Protein AF-A0A093CDP4-F1 (afdb_monomer_lite)

Secondary structure (DSSP, 8-state):
-HHHHH-TT-HHHHHHHHHHHHHHHHHHHHHHHHHHHSGGGS-HHHHT-TTHHHHHHHHHHHHHHHHHHHHHHHHHHTT-HHHHHHHHHHHHHHHHHHHHHHHHHHHHH-SSS-HHHHHHHHHHHHHHTPPBPHHHHHHHHHHHHHHHHHHHHHHHHHHSS--HHHHHHTTT-HHHHHHHTHHHHHHHHHHHHHHHHHHHHHHHHHHHBSSB-HHHHHHHHHHHHHHTTHHHHHHHHHHT-SSSTHHHHHHHHHHHHHHHHHHHHHHHHHHHHHTHHHHB-TTTSTT-TTHHHHHHHHHHHHHHHHHHHHHHHH-GGGHHHHHHHHHHHHHHHHHHHHHHHHHHHHHHHHHHHHHHHHHHHHHHHHHHHS---

Sequence (373 aa):
FSLMASFPDVPFGIFLFSVCAVVIGFIQAVIVLYAFYHPHLLNQQIQVSENQNFYKCHILKIILRGPVLCCLAAIFSFFFIPLSYVLLGLVIVFPHLTRFITWCKTKIVGQRDEEEVHHSLETFTLYLSEPLSKERVEGFSDGVYAIVATLLILDICEDNVPDPREVEKFNISLLEALSEYGPNYLAYFGSFVTIGLLWFVHHSLFLYVTKATRLMGLLNILSLAFIGGLPLAYQLTSEFAEKSHNEIEAIQVSCVITFFASIFQFAIWTTALLHERETLHPFARYGGKEHAFMFAKLSLYPCVSLGAFFLTCLLSEFSTAIFHLMQIVIPFAFLALRIFVRISLTVVKSVMSLSRRKVVLLEEEEACLSPTE

Structure (mmCIF, N/CA/C/O backbone):
data_AF-A0A093CDP4-F1
#
_entry.id   AF-A0A093CDP4-F1
#
loop_
_atom_site.group_PDB
_atom_site.id
_atom_site.type_symbol
_atom_site.label_atom_id
_atom_site.label_alt_id
_atom_site.label_comp_id
_atom_site.label_asym_id
_atom_site.label_entity_id
_atom_site.label_seq_id
_atom_site.pdbx_PDB_ins_code
_atom_site.Cartn_x
_atom_site.Cartn_y
_atom_site.Cartn_z
_atom_site.occupancy
_atom_site.B_iso_or_equiv
_atom_site.auth_seq_id
_atom_site.auth_comp_id
_atom_site.auth_asym_id
_atom_site.auth_atom_id
_atom_site.pdbx_PDB_model_num
ATOM 1 N N . PHE A 1 1 ? -17.038 -13.320 -7.550 1.00 77.50 1 PHE A N 1
ATOM 2 C CA . PHE A 1 1 ? -16.695 -12.049 -8.220 1.00 77.50 1 PHE A CA 1
ATOM 3 C C . PHE A 1 1 ? -16.486 -12.209 -9.719 1.00 77.50 1 PHE A C 1
ATOM 5 O O . PHE A 1 1 ? -17.260 -11.597 -10.429 1.00 77.50 1 PHE A O 1
ATOM 12 N N . SER A 1 2 ? -15.560 -13.048 -10.210 1.00 86.38 2 SER A N 1
ATOM 13 C CA . SER A 1 2 ? -15.329 -13.232 -11.665 1.00 86.38 2 SER A CA 1
ATOM 14 C C . SER A 1 2 ? -16.621 -13.462 -12.477 1.00 86.38 2 SER A C 1
ATOM 16 O O . SER A 1 2 ? -16.951 -12.646 -13.328 1.00 86.38 2 SER A O 1
ATOM 18 N N . LEU A 1 3 ? -17.435 -14.464 -12.121 1.00 90.06 3 LEU A N 1
ATOM 19 C CA . LEU A 1 3 ? -18.708 -14.739 -12.808 1.00 90.06 3 LEU A CA 1
ATOM 20 C C . LEU A 1 3 ? -19.703 -13.561 -12.776 1.00 90.06 3 LEU A C 1
ATOM 22 O O . LEU A 1 3 ? -20.427 -13.329 -13.736 1.00 90.06 3 LEU A O 1
ATOM 26 N N . MET A 1 4 ? -19.729 -12.817 -11.668 1.00 89.12 4 MET A N 1
ATOM 27 C CA . MET A 1 4 ? -20.604 -11.654 -11.481 1.00 89.12 4 MET A CA 1
ATOM 28 C C . MET A 1 4 ? -20.144 -10.456 -12.323 1.00 89.12 4 MET A C 1
ATOM 30 O O . MET A 1 4 ? -20.974 -9.672 -12.757 1.00 89.12 4 MET A O 1
ATOM 34 N N . ALA A 1 5 ? -18.836 -10.326 -12.570 1.00 88.62 5 ALA A N 1
ATOM 35 C CA . ALA A 1 5 ? -18.282 -9.294 -13.441 1.00 88.62 5 ALA A CA 1
ATOM 36 C C . ALA A 1 5 ? -18.506 -9.618 -14.927 1.00 88.62 5 ALA A C 1
ATOM 38 O O . ALA A 1 5 ? -18.844 -8.727 -15.696 1.00 88.62 5 ALA A O 1
ATOM 39 N N . SER A 1 6 ? -18.354 -10.885 -15.329 1.00 91.56 6 SER A N 1
ATOM 40 C CA . SER A 1 6 ? -18.563 -11.312 -16.721 1.00 91.56 6 SER A CA 1
ATOM 41 C C . SER A 1 6 ? -20.036 -11.337 -17.133 1.00 91.56 6 SER A C 1
ATOM 43 O O . SER A 1 6 ? -20.346 -11.098 -18.296 1.00 91.56 6 SER A O 1
ATOM 45 N N . PHE A 1 7 ? -20.943 -11.629 -16.196 1.00 92.12 7 PHE A N 1
ATOM 46 C CA . PHE A 1 7 ? -22.376 -11.761 -16.462 1.00 92.12 7 PHE A CA 1
ATOM 47 C C . PHE A 1 7 ? -23.203 -10.991 -15.417 1.00 92.12 7 PHE A C 1
ATOM 49 O O . PHE A 1 7 ? -23.877 -11.610 -14.589 1.00 92.12 7 PHE A O 1
ATOM 56 N N . PRO A 1 8 ? -23.156 -9.645 -15.420 1.00 87.38 8 PRO A N 1
ATOM 57 C CA . PRO A 1 8 ? -23.768 -8.826 -14.370 1.00 87.38 8 PRO A CA 1
ATOM 58 C C . PRO A 1 8 ? -25.298 -8.932 -14.328 1.00 87.38 8 PRO A C 1
ATOM 60 O O . PRO A 1 8 ? -25.884 -8.815 -13.250 1.00 87.38 8 PRO A O 1
ATOM 63 N N . ASP A 1 9 ? -25.917 -9.204 -15.480 1.00 88.19 9 ASP A N 1
ATOM 64 C CA . ASP A 1 9 ? -27.365 -9.367 -15.643 1.00 88.19 9 ASP A CA 1
ATOM 65 C C . ASP A 1 9 ? -27.840 -10.805 -15.380 1.00 88.19 9 ASP A C 1
ATOM 67 O O . ASP A 1 9 ? -29.038 -11.087 -15.406 1.00 88.19 9 ASP A O 1
ATOM 71 N N . VAL A 1 10 ? -26.916 -11.738 -15.121 1.00 92.31 10 VAL A N 1
ATOM 72 C CA . VAL A 1 10 ? -27.245 -13.134 -14.824 1.00 92.31 10 VAL A CA 1
ATOM 73 C C . VAL A 1 10 ? -27.226 -13.340 -13.306 1.00 92.31 10 VAL A C 1
ATOM 75 O O . VAL A 1 10 ? -26.184 -13.182 -12.663 1.00 92.31 10 VAL A O 1
ATOM 78 N N . PRO A 1 11 ? -28.343 -13.774 -12.694 1.00 92.00 11 PRO A N 1
ATOM 79 C CA . PRO A 1 11 ? -28.473 -13.827 -11.235 1.00 92.00 11 PRO A CA 1
ATOM 80 C C . PRO A 1 11 ? -27.549 -14.858 -10.574 1.00 92.00 11 PRO A C 1
ATOM 82 O O . PRO A 1 11 ? -27.237 -14.762 -9.387 1.00 92.00 11 PRO A O 1
ATOM 85 N N . PHE A 1 12 ? -27.064 -15.828 -11.350 1.00 92.69 12 PHE A N 1
ATOM 86 C CA . PHE A 1 12 ? -26.238 -16.932 -10.874 1.00 92.69 12 PHE A CA 1
ATOM 87 C C . PHE A 1 12 ? -24.936 -16.473 -10.196 1.00 92.69 12 PHE A C 1
ATOM 89 O O . PHE A 1 12 ? -24.535 -17.047 -9.182 1.00 92.69 12 PHE A O 1
ATOM 96 N N . GLY A 1 13 ? -24.298 -15.407 -10.697 1.00 92.38 13 GLY A N 1
ATOM 97 C CA . GLY A 1 13 ? -23.071 -14.867 -10.101 1.00 92.38 13 GLY A CA 1
ATOM 98 C C . GLY A 1 13 ? -23.291 -14.301 -8.694 1.00 92.38 13 GLY A C 1
ATOM 99 O O . GLY A 1 13 ? -22.502 -14.577 -7.785 1.00 92.38 13 GLY A O 1
ATOM 100 N N . ILE A 1 14 ? -24.388 -13.561 -8.504 1.00 92.25 14 ILE A N 1
ATOM 101 C CA . ILE A 1 14 ? -24.799 -13.010 -7.205 1.00 92.25 14 ILE A CA 1
ATOM 102 C C . ILE A 1 14 ? -25.205 -14.136 -6.256 1.00 92.25 14 ILE A C 1
ATOM 104 O O . ILE A 1 14 ? -24.786 -14.147 -5.099 1.00 92.25 14 ILE A O 1
ATOM 108 N N . PHE A 1 15 ? -25.995 -15.094 -6.745 1.00 93.88 15 PHE A N 1
ATOM 109 C CA . PHE A 1 15 ? -26.436 -16.243 -5.965 1.00 93.88 15 PHE A CA 1
ATOM 110 C C . PHE A 1 15 ? -25.246 -17.013 -5.379 1.00 93.88 15 PHE A C 1
ATOM 112 O O . PHE A 1 15 ? -25.173 -17.186 -4.163 1.00 93.88 15 PHE A O 1
ATOM 119 N N . LEU A 1 16 ? -24.273 -17.4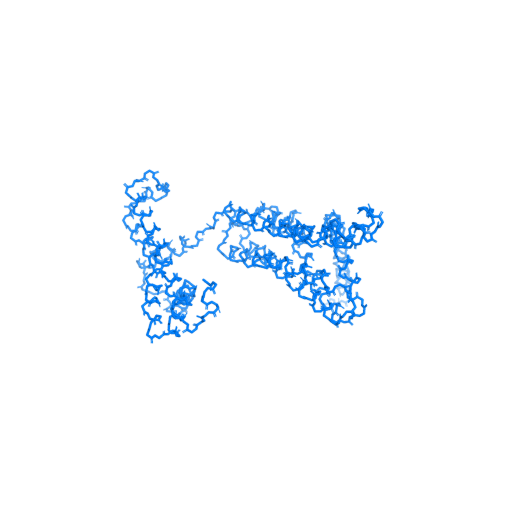04 -6.212 1.00 94.25 16 LEU A N 1
ATOM 120 C CA . LEU A 1 16 ? -23.086 -18.132 -5.755 1.00 94.25 16 LEU A CA 1
ATOM 121 C C . LEU A 1 16 ? -22.259 -17.328 -4.747 1.00 94.25 16 LEU A C 1
ATOM 123 O O . LEU A 1 16 ? -21.835 -17.873 -3.729 1.00 94.25 16 LEU A O 1
ATOM 127 N N . PHE A 1 17 ? -22.050 -16.033 -4.998 1.00 93.50 17 PHE A N 1
ATOM 128 C CA . PHE A 1 17 ? -21.331 -15.168 -4.062 1.00 93.50 17 PHE A CA 1
ATOM 129 C C . PHE A 1 17 ? -22.015 -15.126 -2.688 1.00 93.50 17 PHE A C 1
ATOM 131 O O . PHE A 1 17 ? -21.374 -15.335 -1.654 1.00 93.50 17 PHE A O 1
ATOM 138 N N . SER A 1 18 ? -23.326 -14.906 -2.688 1.00 93.31 18 SER A N 1
ATOM 139 C CA . SER A 1 18 ? -24.137 -14.845 -1.480 1.00 93.31 18 SER A CA 1
ATOM 140 C C . SER A 1 18 ? -24.158 -16.172 -0.722 1.00 93.31 18 SER A C 1
ATOM 142 O O . SER A 1 18 ? -24.022 -16.171 0.501 1.00 93.31 18 SER A O 1
ATOM 144 N N . VAL A 1 19 ? -24.257 -17.307 -1.424 1.00 94.00 19 VAL A N 1
ATOM 145 C CA . VAL A 1 19 ? -24.186 -18.646 -0.817 1.00 94.00 19 VAL A CA 1
ATOM 146 C C . VAL A 1 19 ? -22.833 -18.867 -0.145 1.00 94.00 19 VAL A C 1
ATOM 148 O O . VAL A 1 19 ? -22.797 -19.276 1.014 1.00 94.00 19 VAL A O 1
ATOM 151 N N . CYS A 1 20 ? -21.721 -18.534 -0.807 1.00 94.56 20 CYS A N 1
ATOM 152 C CA . CYS A 1 20 ? -20.393 -18.626 -0.195 1.00 94.56 20 CYS A CA 1
ATOM 153 C C . CYS A 1 20 ? -20.296 -17.785 1.087 1.00 94.56 20 CYS A C 1
ATOM 155 O O . CYS A 1 20 ? -19.795 -18.267 2.102 1.00 94.56 20 CYS A O 1
ATOM 157 N N . ALA A 1 21 ? -20.819 -16.554 1.080 1.00 92.50 21 ALA A N 1
ATOM 158 C CA . ALA A 1 21 ? -20.834 -15.699 2.266 1.00 92.50 21 ALA A CA 1
ATOM 159 C C . ALA A 1 21 ? -21.686 -16.285 3.410 1.00 92.50 21 ALA A C 1
ATOM 161 O O . ALA A 1 21 ? -21.283 -16.217 4.574 1.00 92.50 21 ALA A O 1
ATOM 162 N N . VAL A 1 22 ? -22.831 -16.901 3.091 1.00 94.56 22 VAL A N 1
ATOM 163 C CA . VAL A 1 22 ? -23.673 -17.610 4.068 1.00 94.56 22 VAL A CA 1
ATOM 164 C C . VAL A 1 22 ? -22.929 -18.799 4.675 1.00 94.56 22 VAL A C 1
ATOM 166 O O . VAL A 1 22 ? -22.921 -18.947 5.896 1.00 94.56 22 VAL A O 1
ATOM 169 N N . VAL A 1 23 ? -22.258 -19.607 3.849 1.00 95.75 23 VAL A N 1
ATOM 170 C CA . VAL A 1 23 ? -21.469 -20.763 4.301 1.00 95.75 23 VAL A CA 1
ATOM 171 C C . VAL A 1 23 ? -20.324 -20.325 5.217 1.00 95.75 23 VAL A C 1
ATOM 173 O O . VAL A 1 23 ? -20.164 -20.891 6.297 1.00 95.75 23 VAL A O 1
ATOM 176 N N . ILE A 1 24 ? -19.570 -19.284 4.845 1.00 93.75 24 ILE A N 1
ATOM 177 C CA . ILE A 1 24 ? -18.499 -18.726 5.688 1.00 93.75 24 ILE A CA 1
ATOM 178 C C . ILE A 1 24 ? -19.060 -18.283 7.044 1.00 93.75 24 ILE A C 1
ATOM 180 O O . ILE A 1 24 ? -18.508 -18.633 8.087 1.00 93.75 24 ILE A O 1
ATOM 184 N N . GLY A 1 25 ? -20.178 -17.555 7.042 1.00 92.56 25 GLY A N 1
ATOM 185 C CA . GLY A 1 25 ? -20.832 -17.106 8.267 1.00 92.56 25 GLY A CA 1
ATOM 186 C C . GLY A 1 25 ? -21.324 -18.241 9.158 1.00 92.56 25 GLY A C 1
ATOM 187 O O . GLY A 1 25 ? -21.165 -18.182 10.376 1.00 92.56 25 GLY A O 1
ATOM 188 N N . PHE A 1 26 ? -21.884 -19.294 8.561 1.00 94.81 26 PHE A N 1
ATOM 189 C CA . PHE A 1 26 ? -22.299 -20.492 9.284 1.00 94.81 26 PHE A CA 1
ATOM 190 C C . PHE A 1 26 ? -21.103 -21.205 9.927 1.00 94.81 26 PHE A C 1
ATOM 192 O O . PHE A 1 26 ? -21.149 -21.525 11.112 1.00 94.81 26 PHE A O 1
ATOM 199 N N . ILE A 1 27 ? -20.002 -21.388 9.190 1.00 96.25 27 ILE A N 1
ATOM 200 C CA . ILE A 1 27 ? -18.772 -21.991 9.726 1.00 96.25 27 ILE A CA 1
ATOM 201 C C . ILE A 1 27 ? -18.227 -21.153 10.892 1.00 96.25 27 ILE A C 1
ATOM 203 O O . ILE A 1 27 ? -17.902 -21.702 11.943 1.00 96.25 27 ILE A O 1
ATOM 207 N N . GLN A 1 28 ? -18.184 -19.824 10.755 1.00 94.38 28 GLN A N 1
ATOM 208 C CA . GLN A 1 28 ? -17.766 -18.928 11.839 1.00 94.38 28 GLN A CA 1
ATOM 209 C C . GLN A 1 28 ? -18.678 -19.037 13.069 1.00 94.38 28 GLN A C 1
ATOM 211 O O . GLN A 1 28 ? -18.185 -19.089 14.195 1.00 94.38 28 GLN A O 1
ATOM 216 N N . ALA A 1 29 ? -19.996 -19.121 12.871 1.00 93.50 29 ALA A N 1
ATOM 217 C CA . ALA A 1 29 ? -20.954 -19.339 13.951 1.00 93.50 29 ALA A CA 1
ATOM 218 C C . ALA A 1 29 ? -20.704 -20.670 14.679 1.00 93.50 29 ALA A C 1
ATOM 220 O O . ALA A 1 29 ? -20.686 -20.692 15.909 1.00 93.50 29 ALA A O 1
ATOM 221 N N . VAL A 1 30 ? -20.452 -21.758 13.944 1.00 95.75 30 VAL A N 1
ATOM 222 C CA . VAL A 1 30 ? -20.114 -23.072 14.519 1.00 95.75 30 VAL A CA 1
ATOM 223 C C . VAL A 1 30 ? -18.816 -23.008 15.326 1.00 95.75 30 VAL A C 1
ATOM 225 O O . VAL A 1 30 ? -18.789 -23.505 16.450 1.00 95.75 30 VAL A O 1
ATOM 228 N N . ILE A 1 31 ? -17.771 -22.350 14.813 1.00 94.69 31 ILE A N 1
ATOM 229 C CA . ILE A 1 31 ? -16.497 -22.160 15.531 1.00 94.69 31 ILE A CA 1
ATOM 230 C C . ILE A 1 31 ? -16.724 -21.430 16.858 1.00 94.69 31 ILE A C 1
ATOM 232 O O . ILE A 1 31 ? -16.214 -21.855 17.893 1.00 94.69 31 ILE A O 1
ATOM 236 N N . VAL A 1 32 ? -17.521 -20.358 16.851 1.00 92.38 32 VAL A N 1
ATOM 237 C CA . VAL A 1 32 ? -17.847 -19.612 18.072 1.00 92.38 32 VAL A CA 1
ATOM 238 C C . VAL A 1 32 ? -18.634 -20.481 19.050 1.00 92.38 32 VAL A C 1
ATOM 240 O O . VAL A 1 32 ? -18.279 -20.545 20.223 1.00 92.38 32 VAL A O 1
ATOM 243 N N . LEU A 1 33 ? -19.667 -21.190 18.590 1.00 94.00 33 LEU A N 1
ATOM 244 C CA . LEU A 1 33 ? -20.447 -22.088 19.447 1.00 94.00 33 LEU A CA 1
ATOM 245 C C . LEU A 1 33 ? -19.572 -23.175 20.082 1.00 94.00 33 LEU A C 1
ATOM 247 O O . LEU A 1 33 ? -19.713 -23.438 21.274 1.00 94.00 33 LEU A O 1
ATOM 251 N N . TYR A 1 34 ? -18.650 -23.752 19.311 1.00 95.25 34 TYR A N 1
ATOM 252 C CA . TYR A 1 34 ? -17.691 -24.744 19.787 1.00 95.25 34 TYR A CA 1
ATOM 253 C C . TYR A 1 34 ? -16.718 -24.158 20.821 1.00 95.25 34 TYR A C 1
ATOM 255 O O . TYR A 1 34 ? -16.495 -24.760 21.869 1.00 95.25 34 TYR A O 1
ATOM 263 N N . ALA A 1 35 ? -16.197 -22.950 20.586 1.00 92.94 35 ALA A N 1
ATOM 264 C CA . ALA A 1 35 ? -15.324 -22.261 21.535 1.00 92.94 35 ALA A CA 1
ATOM 265 C C . ALA A 1 35 ? -16.036 -21.958 22.866 1.00 92.94 35 ALA A C 1
ATOM 267 O O . ALA A 1 35 ? -15.464 -22.169 23.929 1.00 92.94 35 ALA A O 1
ATOM 268 N N . PHE A 1 36 ? -17.305 -21.535 22.833 1.00 91.75 36 PHE A N 1
ATOM 269 C CA . PHE A 1 36 ? -18.100 -21.326 24.051 1.00 91.75 36 PHE A CA 1
ATOM 270 C C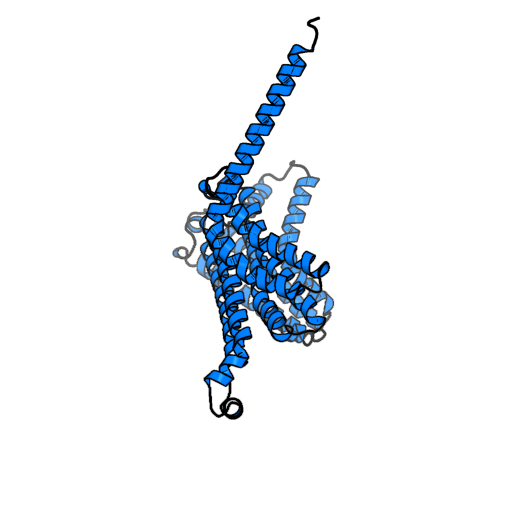 . PHE A 1 36 ? -18.534 -22.631 24.734 1.00 91.75 36 PHE A C 1
ATOM 272 O O . PHE A 1 36 ? -18.839 -22.616 25.923 1.00 91.75 36 PHE A O 1
ATOM 279 N N . TYR A 1 37 ? -18.566 -23.752 24.010 1.00 92.50 37 TYR A N 1
ATOM 280 C CA . TYR A 1 37 ? -18.798 -25.075 24.594 1.00 92.50 37 TYR A CA 1
ATOM 281 C C . TYR A 1 37 ? -17.560 -25.605 25.342 1.00 92.50 37 TYR A C 1
ATOM 283 O O . TYR A 1 37 ? -17.697 -26.356 26.306 1.00 92.50 37 TYR A O 1
ATOM 291 N N . HIS A 1 38 ? -16.356 -25.175 24.949 1.00 93.06 38 HIS A N 1
ATOM 292 C CA . HIS A 1 38 ? -15.082 -25.558 25.561 1.00 93.06 38 HIS A CA 1
ATOM 293 C C . HIS A 1 38 ? -14.348 -24.342 26.160 1.00 93.06 38 HIS A C 1
ATOM 295 O O . HIS A 1 38 ? -13.492 -23.757 25.493 1.00 93.06 38 HIS A O 1
ATOM 301 N N . PRO A 1 39 ? -14.602 -23.985 27.438 1.00 86.19 39 PRO A N 1
ATOM 302 C CA . PRO A 1 39 ? -14.135 -22.726 28.026 1.00 86.19 39 PRO A CA 1
ATOM 303 C C . PRO A 1 39 ? -12.627 -22.477 27.929 1.00 86.19 39 PRO A C 1
ATOM 305 O O . PRO A 1 39 ? -12.218 -21.336 27.761 1.00 86.19 39 PRO A O 1
ATOM 308 N N . HIS A 1 40 ? -11.804 -23.530 27.966 1.00 89.94 40 HIS A N 1
ATOM 309 C CA . HIS A 1 40 ? -10.344 -23.434 27.862 1.00 89.94 40 HIS A CA 1
ATOM 310 C C . HIS A 1 40 ? -9.841 -22.872 26.517 1.00 89.94 40 HIS A C 1
ATOM 312 O O . HIS A 1 40 ? -8.696 -22.439 26.443 1.00 89.94 40 HIS A O 1
ATOM 318 N N . LEU A 1 41 ? -10.673 -22.864 25.466 1.00 90.75 41 LEU A N 1
ATOM 319 C CA . LEU A 1 41 ? -10.346 -22.283 24.157 1.00 90.75 41 LEU A CA 1
ATOM 320 C C . LEU A 1 41 ? -10.596 -20.768 24.089 1.00 90.75 41 LEU A C 1
ATOM 322 O O . LEU A 1 41 ? -10.134 -20.110 23.157 1.00 90.75 41 LEU A O 1
ATOM 326 N N . LEU A 1 42 ? -11.360 -20.209 25.032 1.00 88.06 42 LEU A N 1
ATOM 327 C CA . LEU A 1 42 ? -11.696 -18.786 25.049 1.00 88.06 42 LEU A CA 1
ATOM 328 C C . LEU A 1 42 ? -10.517 -17.948 25.551 1.00 88.06 42 LEU A C 1
ATOM 330 O O . LEU A 1 42 ? -9.682 -18.419 26.317 1.00 88.06 42 LEU A O 1
ATOM 334 N N . ASN A 1 43 ? -10.477 -16.671 25.177 1.00 84.44 43 ASN A N 1
ATOM 335 C CA . ASN A 1 43 ? -9.532 -15.723 25.766 1.00 84.44 43 ASN A CA 1
ATOM 336 C C . ASN A 1 43 ? -9.812 -15.563 27.276 1.00 84.44 43 ASN A C 1
ATOM 338 O O . ASN A 1 43 ? -10.973 -15.512 27.685 1.00 84.44 43 ASN A O 1
ATOM 342 N N . GLN A 1 44 ? -8.764 -15.433 28.093 1.00 82.88 44 GLN A N 1
ATOM 343 C CA . GLN A 1 44 ? -8.836 -15.309 29.553 1.00 82.88 44 GLN A CA 1
ATOM 344 C C . GLN A 1 44 ? -9.796 -14.196 30.010 1.00 82.88 44 GLN A C 1
ATOM 346 O O . GLN A 1 44 ? -10.536 -14.375 30.973 1.00 82.88 44 GLN A O 1
ATOM 351 N N . GLN A 1 45 ? -9.861 -13.076 29.283 1.00 79.81 45 GLN A N 1
ATOM 352 C CA . GLN A 1 45 ? -10.802 -11.987 29.580 1.00 79.81 45 GLN A CA 1
ATOM 353 C C . GLN A 1 45 ? -12.275 -12.416 29.472 1.00 79.81 45 GLN A C 1
ATOM 355 O O . GLN A 1 45 ? -13.096 -12.024 30.297 1.00 79.81 45 GLN A O 1
ATOM 360 N N . ILE A 1 46 ? -12.610 -13.243 28.477 1.00 81.50 46 ILE A N 1
ATOM 361 C CA . ILE A 1 46 ? -13.971 -13.760 28.275 1.00 81.50 46 ILE A CA 1
ATOM 362 C C . ILE A 1 46 ? -14.254 -14.880 29.282 1.00 81.50 46 ILE A C 1
ATOM 364 O O . ILE A 1 46 ? -15.351 -14.939 29.834 1.00 81.50 46 ILE A O 1
ATOM 368 N N . GLN A 1 47 ? -13.259 -15.728 29.568 1.00 82.81 47 GLN A N 1
ATOM 369 C CA . GLN A 1 47 ? -13.381 -16.808 30.552 1.00 82.81 47 GLN A CA 1
ATOM 370 C C . GLN A 1 47 ? -13.746 -16.282 31.947 1.00 82.81 47 GLN A C 1
ATOM 372 O O . GLN A 1 47 ? -14.625 -16.847 32.591 1.00 82.81 47 GLN A O 1
ATOM 377 N N . VAL A 1 48 ? -13.098 -15.199 32.391 1.00 82.00 48 VAL A N 1
ATOM 378 C CA . VAL A 1 48 ? -13.279 -14.612 33.733 1.00 82.00 48 VAL A CA 1
ATOM 379 C C . VAL A 1 48 ? -14.534 -13.727 33.822 1.00 82.00 48 VAL A C 1
ATOM 381 O O . VAL A 1 48 ? -14.950 -13.349 34.913 1.00 82.00 48 VAL A O 1
ATOM 384 N N . SER A 1 49 ? -15.172 -13.400 32.694 1.00 78.75 49 SER A N 1
ATOM 385 C CA . SER A 1 49 ? -16.369 -12.553 32.689 1.00 78.75 49 SER A CA 1
ATOM 386 C C . SER A 1 49 ? -17.593 -13.258 33.294 1.00 78.75 49 SER A C 1
ATOM 388 O O . SER A 1 49 ? -17.872 -14.415 32.982 1.00 78.75 49 SER A O 1
ATOM 390 N N . GLU A 1 50 ? -18.372 -12.543 34.115 1.00 76.62 50 GLU A N 1
ATOM 391 C CA . GLU A 1 50 ? -19.573 -13.095 34.771 1.00 76.62 50 GLU A CA 1
ATOM 392 C C . GLU A 1 50 ? -20.696 -13.459 33.783 1.00 76.62 50 GLU A C 1
ATOM 394 O O . GLU A 1 50 ? -21.534 -14.309 34.077 1.00 76.62 50 GLU A O 1
ATOM 399 N N . ASN A 1 51 ? -20.724 -12.848 32.591 1.00 81.38 51 ASN A N 1
ATOM 400 C CA . ASN A 1 51 ? -21.841 -12.963 31.651 1.00 81.38 51 ASN A CA 1
ATOM 401 C C . ASN A 1 51 ? -21.431 -13.559 30.290 1.00 81.38 51 ASN A C 1
ATOM 403 O O . ASN A 1 51 ? -21.603 -12.949 29.233 1.00 81.38 51 ASN A O 1
ATOM 407 N N . GLN A 1 52 ? -20.899 -14.786 30.296 1.00 79.50 52 GLN A N 1
ATOM 408 C CA . GLN A 1 52 ? -20.457 -15.485 29.075 1.00 79.50 52 GLN A CA 1
ATOM 409 C C . GLN A 1 52 ? -21.578 -15.671 28.034 1.00 79.50 52 GLN A C 1
ATOM 411 O O . GLN A 1 52 ? -21.329 -15.592 26.829 1.00 79.50 52 GLN A O 1
ATOM 416 N N . ASN A 1 53 ? -22.828 -15.868 28.475 1.00 83.31 53 ASN A N 1
ATOM 417 C CA . ASN A 1 53 ? -23.984 -16.002 27.580 1.00 83.31 53 ASN A CA 1
ATOM 418 C C . ASN A 1 53 ? -24.266 -14.717 26.794 1.00 83.31 53 ASN A C 1
ATOM 420 O O . ASN A 1 53 ? -24.619 -14.786 25.614 1.00 83.31 53 ASN A O 1
ATOM 424 N N . PHE A 1 54 ? -24.068 -13.554 27.420 1.00 83.62 54 PHE A N 1
ATOM 425 C CA . PHE A 1 54 ? -24.170 -12.270 26.737 1.00 83.62 54 PHE A CA 1
ATOM 426 C C . PHE A 1 54 ? -23.130 -12.168 25.612 1.00 83.62 54 PHE A C 1
ATOM 428 O O . PHE A 1 54 ? -23.508 -11.927 24.464 1.00 83.62 54 PHE A O 1
ATOM 435 N N . TYR A 1 55 ? -21.853 -12.461 25.892 1.00 81.12 55 TYR A N 1
ATOM 436 C CA . TYR A 1 55 ? -20.790 -12.457 24.875 1.00 81.12 55 TYR A CA 1
ATOM 437 C C . TYR A 1 55 ? -21.069 -13.439 23.732 1.00 81.12 55 TYR A C 1
ATOM 439 O O . TYR A 1 55 ? -20.954 -13.067 22.564 1.00 81.12 55 TYR A O 1
ATOM 447 N N . LYS A 1 56 ? -21.504 -14.664 24.047 1.00 85.31 56 LYS A N 1
ATOM 448 C CA . LYS A 1 56 ? -21.862 -15.686 23.052 1.00 85.31 56 LYS A CA 1
ATOM 449 C C . LYS A 1 56 ? -22.948 -15.199 22.093 1.00 85.31 56 LYS A C 1
ATOM 451 O O . LYS A 1 56 ? -22.742 -15.191 20.879 1.00 85.31 56 LYS A O 1
ATOM 456 N N . CYS A 1 57 ? -24.103 -14.791 22.626 1.00 84.56 57 CYS A N 1
ATOM 457 C CA . CYS A 1 57 ? -25.229 -14.314 21.819 1.00 84.56 57 CYS A CA 1
ATOM 458 C C . CYS A 1 57 ? -24.843 -13.088 20.989 1.00 84.56 57 CYS A C 1
ATOM 460 O O . CYS A 1 57 ? -25.286 -12.930 19.850 1.00 84.56 57 CYS A O 1
ATOM 462 N N . HIS A 1 58 ? -23.995 -12.228 21.546 1.00 79.12 58 HIS A N 1
ATOM 463 C CA . HIS A 1 58 ? -23.604 -10.997 20.896 1.00 79.12 58 HIS A CA 1
ATOM 464 C C . HIS A 1 58 ? -22.614 -11.204 19.743 1.00 79.12 58 HIS A C 1
ATOM 466 O O . HIS A 1 58 ? -22.864 -10.718 18.639 1.00 79.12 58 HIS A O 1
ATOM 472 N N . ILE A 1 59 ? -21.549 -11.989 19.953 1.00 83.25 59 ILE A N 1
ATOM 473 C CA . ILE A 1 59 ? -20.589 -12.360 18.898 1.00 83.25 59 ILE A CA 1
ATOM 474 C C . ILE A 1 59 ? -21.322 -13.066 17.753 1.00 83.25 59 ILE A C 1
ATOM 476 O O . ILE A 1 59 ? -21.125 -12.724 16.585 1.00 83.25 59 ILE A O 1
ATOM 480 N N . LEU A 1 60 ? -22.233 -13.988 18.080 1.00 86.75 60 LEU A N 1
ATOM 481 C CA . LEU A 1 60 ? -23.037 -14.693 17.087 1.00 86.75 60 LEU A CA 1
ATOM 482 C C . LEU A 1 60 ? -23.902 -13.728 16.262 1.00 86.75 60 LEU A C 1
ATOM 484 O O . LEU A 1 60 ? -23.958 -13.847 15.041 1.00 86.75 60 LEU A O 1
ATOM 488 N N . LYS A 1 61 ? -24.526 -12.730 16.898 1.00 85.25 61 LYS A N 1
ATOM 489 C CA . LYS A 1 61 ? -25.335 -11.715 16.205 1.00 85.25 61 LYS A CA 1
ATOM 490 C C . LYS A 1 61 ? -24.508 -10.873 15.229 1.00 85.25 61 LYS A C 1
ATOM 492 O O . LYS A 1 61 ? -25.011 -10.531 14.162 1.00 85.25 61 LYS A O 1
ATOM 497 N N . ILE A 1 62 ? -23.261 -10.544 15.571 1.00 80.94 62 ILE A N 1
ATOM 498 C CA . ILE A 1 62 ? -22.351 -9.788 14.693 1.00 80.94 62 ILE A CA 1
ATOM 499 C C . ILE A 1 62 ? -21.974 -10.630 13.473 1.00 80.94 62 ILE A C 1
ATOM 501 O O . ILE A 1 62 ? -22.121 -10.163 12.344 1.00 80.94 62 ILE A O 1
ATOM 505 N N . ILE A 1 63 ? -21.546 -11.875 13.702 1.00 85.38 63 ILE A N 1
ATOM 506 C CA . ILE A 1 63 ? -21.124 -12.803 12.644 1.00 85.38 63 ILE A CA 1
ATOM 507 C C . ILE A 1 63 ? -22.281 -13.122 11.698 1.00 85.38 63 ILE A C 1
ATOM 509 O O . ILE A 1 63 ? -22.092 -13.120 10.487 1.00 85.38 63 ILE A O 1
ATOM 513 N N . LEU A 1 64 ? -23.488 -13.353 12.225 1.00 87.56 64 LEU A N 1
ATOM 514 C CA . LEU A 1 64 ? -24.635 -13.799 11.431 1.00 87.56 64 LEU A CA 1
ATOM 515 C C . LEU A 1 64 ? -25.314 -12.663 10.644 1.00 87.56 64 LEU A C 1
ATOM 517 O O . LEU A 1 64 ? -26.060 -12.928 9.704 1.00 87.56 64 LEU A O 1
ATOM 521 N N . ARG A 1 65 ? -25.042 -11.393 10.970 1.00 85.81 65 ARG A N 1
ATOM 522 C CA . ARG A 1 65 ? -25.694 -10.239 10.328 1.00 85.81 65 ARG A CA 1
ATOM 523 C C . ARG A 1 65 ? -25.411 -10.136 8.827 1.00 85.81 65 ARG A C 1
ATOM 525 O O . ARG A 1 65 ? -26.343 -9.956 8.048 1.00 85.81 65 ARG A O 1
ATOM 532 N N . GLY A 1 66 ? -24.142 -10.236 8.431 1.00 86.38 66 GLY A N 1
ATOM 533 C CA . GLY A 1 66 ? -23.732 -10.227 7.021 1.00 86.38 66 GLY A CA 1
ATOM 534 C C . GLY A 1 66 ? -24.333 -11.398 6.230 1.00 86.38 66 GLY A C 1
ATOM 535 O O . GLY A 1 66 ? -25.016 -11.157 5.240 1.00 86.38 66 GLY A O 1
ATOM 536 N N . PRO A 1 67 ? -24.182 -12.648 6.701 1.00 91.75 67 PRO A N 1
ATOM 537 C CA . PRO A 1 67 ? -24.821 -13.836 6.138 1.00 91.75 67 PRO A CA 1
ATOM 538 C C . PRO A 1 67 ? -26.331 -13.709 5.941 1.00 91.75 67 PRO A C 1
ATOM 540 O O . PRO A 1 67 ? -26.833 -14.118 4.902 1.00 91.75 67 PRO A O 1
ATOM 543 N N . VAL A 1 68 ? -27.068 -13.115 6.885 1.00 91.31 68 VAL A N 1
ATOM 544 C CA . VAL A 1 68 ? -28.518 -12.899 6.727 1.00 91.31 68 VAL A CA 1
ATOM 545 C C . VAL A 1 68 ? -28.814 -11.956 5.558 1.00 91.31 68 VAL A C 1
ATOM 547 O O . VAL A 1 68 ? -29.672 -12.262 4.733 1.00 91.31 68 VAL A O 1
ATOM 550 N N . LEU A 1 69 ? -28.080 -10.845 5.437 1.00 90.75 69 LEU A N 1
ATOM 551 C CA . LEU A 1 69 ? -28.217 -9.926 4.301 1.00 90.75 69 LEU A CA 1
ATOM 552 C C . LEU A 1 69 ? -27.811 -10.588 2.974 1.00 90.75 69 LEU A C 1
ATOM 554 O O . LEU A 1 69 ? -28.498 -10.403 1.972 1.00 90.75 69 LEU A O 1
ATOM 558 N N . CYS A 1 70 ? -26.757 -11.408 2.969 1.00 92.56 70 CYS A N 1
ATOM 559 C CA . CYS A 1 70 ? -26.361 -12.195 1.800 1.00 92.56 70 CYS A CA 1
ATOM 560 C C . CYS A 1 70 ? -27.424 -13.238 1.430 1.00 92.56 70 CYS A C 1
ATOM 562 O O . CYS A 1 70 ? -27.727 -13.407 0.257 1.00 92.56 70 CYS A O 1
ATOM 564 N N . CYS A 1 71 ? -28.048 -13.902 2.403 1.00 93.75 71 CYS A N 1
ATOM 565 C CA . CYS A 1 71 ? -29.144 -14.838 2.158 1.00 93.75 71 CYS A CA 1
ATOM 566 C C . CYS A 1 71 ? -30.331 -14.134 1.481 1.00 93.75 71 CYS A C 1
ATOM 568 O O . CYS A 1 71 ? -30.845 -14.614 0.472 1.00 93.75 71 CYS A O 1
ATOM 570 N N . LEU A 1 72 ? -30.701 -12.941 1.963 1.00 93.50 72 LEU A N 1
ATOM 571 C CA . LEU A 1 72 ? -31.708 -12.105 1.304 1.00 93.50 72 LEU A CA 1
ATOM 572 C C . LEU A 1 72 ? -31.279 -11.727 -0.120 1.00 93.50 72 LEU A C 1
ATOM 574 O O . LEU A 1 72 ? -32.077 -11.859 -1.044 1.00 93.50 72 LEU A O 1
ATOM 578 N N . ALA A 1 73 ? -30.021 -11.326 -0.326 1.00 92.50 73 ALA A N 1
ATOM 579 C CA . ALA A 1 73 ? -29.495 -11.014 -1.656 1.00 92.50 73 ALA A CA 1
ATOM 580 C C . ALA A 1 73 ? -29.525 -12.230 -2.602 1.00 92.50 73 ALA A C 1
ATOM 582 O O . ALA A 1 73 ? -29.825 -12.079 -3.782 1.00 92.50 73 ALA A O 1
ATOM 583 N N . ALA A 1 74 ? -29.271 -13.444 -2.100 1.00 93.31 74 ALA A N 1
ATOM 584 C CA . ALA A 1 74 ? -29.395 -14.675 -2.879 1.00 93.31 74 ALA A CA 1
ATOM 585 C C . ALA A 1 74 ? -30.840 -14.900 -3.348 1.00 93.31 74 ALA A C 1
ATOM 587 O O . ALA A 1 74 ? -31.056 -15.202 -4.519 1.00 93.31 74 ALA A O 1
ATOM 588 N N . ILE A 1 75 ? -31.823 -14.710 -2.462 1.00 93.25 75 ILE A N 1
ATOM 589 C CA . ILE A 1 75 ? -33.248 -14.859 -2.792 1.00 93.25 75 ILE A CA 1
ATOM 590 C C . ILE A 1 75 ? -33.659 -13.812 -3.829 1.00 93.25 75 ILE A C 1
ATOM 592 O O . ILE A 1 75 ? -34.205 -14.163 -4.873 1.00 93.25 75 ILE A O 1
ATOM 596 N N . PHE A 1 76 ? -33.355 -12.535 -3.579 1.00 92.88 76 PHE A N 1
ATOM 597 C CA . PHE A 1 76 ? -33.724 -11.445 -4.482 1.00 92.88 76 PHE A CA 1
ATOM 598 C C . PHE A 1 76 ? -33.003 -11.499 -5.826 1.00 92.88 76 PHE A C 1
ATOM 600 O O . PHE A 1 76 ? -33.517 -10.917 -6.779 1.00 92.88 76 PHE A O 1
ATOM 607 N N . SER A 1 77 ? -31.885 -12.223 -5.947 1.00 92.94 77 SER A N 1
ATOM 608 C CA . SER A 1 77 ? -31.158 -12.306 -7.217 1.00 92.94 77 SER A CA 1
ATOM 609 C C . SER A 1 77 ? -32.039 -12.850 -8.343 1.00 92.94 77 SER A C 1
ATOM 611 O O . SER A 1 77 ? -31.976 -12.336 -9.452 1.00 92.94 77 SER A O 1
ATOM 613 N N . PHE A 1 78 ? -32.949 -13.783 -8.047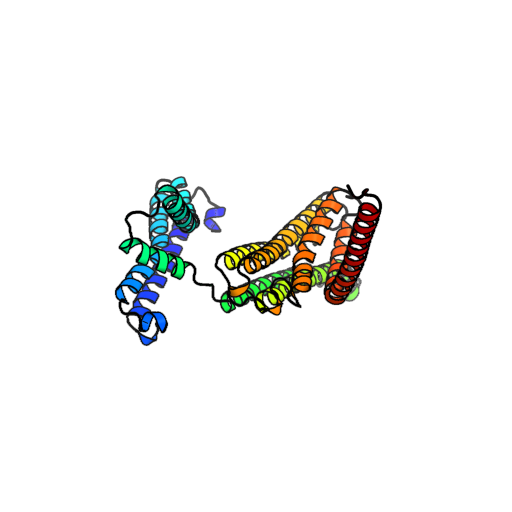 1.00 92.50 78 PHE A N 1
ATOM 614 C CA . PHE A 1 78 ? -33.855 -14.378 -9.035 1.00 92.50 78 PHE A CA 1
ATOM 615 C C . PHE A 1 78 ? -35.069 -13.510 -9.395 1.00 92.50 78 PHE A C 1
ATOM 617 O O . PHE A 1 78 ? -35.703 -13.760 -10.416 1.00 92.50 78 PHE A O 1
ATOM 624 N N . PHE A 1 79 ? -35.405 -12.510 -8.574 1.00 91.62 79 PHE A N 1
ATOM 625 C CA . PHE A 1 79 ? -36.602 -11.678 -8.759 1.00 91.62 79 PHE A CA 1
ATOM 626 C C . PHE A 1 79 ? -36.268 -10.247 -9.184 1.00 91.62 79 PHE A C 1
ATOM 628 O O . PHE A 1 79 ? -36.957 -9.667 -10.018 1.00 91.62 79 PHE A O 1
ATOM 635 N N . PHE A 1 80 ? -35.234 -9.655 -8.581 1.00 91.94 80 PHE A N 1
ATOM 636 C CA . PHE A 1 80 ? -34.861 -8.261 -8.773 1.00 91.94 80 PHE A CA 1
ATOM 637 C C . PHE A 1 80 ? -33.364 -8.046 -8.480 1.00 91.94 80 PHE A C 1
ATOM 639 O O . PHE A 1 80 ? -32.937 -7.756 -7.356 1.00 91.94 80 PHE A O 1
ATOM 646 N N . ILE A 1 81 ? -32.555 -8.178 -9.534 1.00 89.06 81 ILE A N 1
ATOM 647 C CA . ILE A 1 81 ? -31.089 -8.058 -9.503 1.00 89.06 81 ILE A CA 1
ATOM 648 C C . ILE A 1 81 ? -30.603 -6.739 -8.866 1.00 89.06 81 ILE A C 1
ATOM 650 O O . ILE A 1 81 ? -29.735 -6.810 -7.991 1.00 89.06 81 ILE A O 1
ATOM 654 N N . PRO A 1 82 ? -31.164 -5.550 -9.189 1.00 91.62 82 PRO A N 1
ATOM 655 C CA . PRO A 1 82 ? -30.689 -4.292 -8.607 1.00 91.62 82 PRO A CA 1
ATOM 656 C C . PRO A 1 82 ? -30.757 -4.266 -7.074 1.00 91.62 82 PRO A C 1
ATOM 658 O O . PRO A 1 82 ? -29.812 -3.836 -6.416 1.00 91.62 82 PRO A O 1
ATOM 661 N N . LEU A 1 83 ? -31.834 -4.791 -6.480 1.00 91.81 83 LEU A N 1
ATOM 662 C CA . LEU A 1 83 ? -31.968 -4.866 -5.021 1.00 91.81 83 LEU A CA 1
ATOM 663 C C . LEU A 1 83 ? -30.953 -5.819 -4.391 1.00 91.81 83 LEU A C 1
ATOM 665 O O . LEU A 1 83 ? -30.497 -5.573 -3.278 1.00 91.81 83 LEU A O 1
ATOM 669 N N . SER A 1 84 ? -30.550 -6.867 -5.103 1.00 91.00 84 SER A N 1
ATOM 670 C CA . SER A 1 84 ? -29.523 -7.792 -4.621 1.00 91.00 84 SER A CA 1
ATOM 671 C C . SER A 1 84 ? -28.162 -7.106 -4.513 1.00 91.00 84 SER A C 1
ATOM 673 O O . SER A 1 84 ? -27.482 -7.255 -3.499 1.00 91.00 84 SER A O 1
ATOM 675 N N . TYR A 1 85 ? -27.799 -6.273 -5.494 1.00 90.38 85 TYR A N 1
ATOM 676 C CA . TYR A 1 85 ? -26.602 -5.431 -5.405 1.00 90.38 85 TYR A CA 1
ATOM 677 C C . TYR A 1 85 ? -26.693 -4.401 -4.276 1.00 90.38 85 TYR A C 1
ATOM 679 O O . TYR A 1 85 ? -25.710 -4.200 -3.565 1.00 90.38 85 TYR A O 1
ATOM 687 N N . VAL A 1 86 ? -27.864 -3.793 -4.051 1.00 91.12 86 VAL A N 1
ATOM 688 C CA . VAL A 1 86 ? -28.077 -2.884 -2.910 1.00 91.12 86 VAL A CA 1
ATOM 689 C C . VAL A 1 86 ? -27.872 -3.616 -1.582 1.00 91.12 86 VAL A C 1
ATOM 691 O O . VAL A 1 86 ? -27.168 -3.109 -0.713 1.00 91.12 86 VAL A O 1
ATOM 694 N N . LEU A 1 87 ? -28.423 -4.823 -1.425 1.00 90.56 87 LEU A N 1
ATOM 695 C CA . LEU A 1 87 ? -28.245 -5.644 -0.223 1.00 90.56 87 LEU A CA 1
ATOM 696 C C . LEU A 1 87 ? -26.775 -6.024 0.003 1.00 90.56 87 LEU A C 1
ATOM 698 O O . LEU A 1 87 ? -26.290 -5.928 1.130 1.00 90.56 87 LEU A O 1
ATOM 702 N N . LEU A 1 88 ? -26.045 -6.393 -1.053 1.00 89.38 88 LEU A N 1
ATOM 703 C CA . LEU A 1 88 ? -24.605 -6.660 -0.974 1.00 89.38 88 LEU A CA 1
ATOM 704 C C . LEU A 1 88 ? -23.798 -5.401 -0.625 1.00 89.38 88 LEU A C 1
ATOM 706 O O . LEU A 1 88 ? -22.911 -5.456 0.225 1.00 89.38 88 LEU A O 1
ATOM 710 N N . GLY A 1 89 ? -24.129 -4.254 -1.220 1.00 86.31 89 GLY A N 1
ATOM 711 C CA . GLY A 1 89 ? -23.519 -2.968 -0.880 1.00 86.31 89 GLY A CA 1
ATOM 712 C C . GLY A 1 89 ? -23.778 -2.579 0.577 1.00 86.31 89 GLY A C 1
ATOM 713 O O . GLY A 1 89 ? -22.871 -2.116 1.272 1.00 86.31 89 GLY A O 1
ATOM 714 N N . LEU A 1 90 ? -24.983 -2.854 1.086 1.00 85.81 90 LEU A N 1
ATOM 715 C CA . LEU A 1 90 ? -25.309 -2.667 2.495 1.00 85.81 90 LEU A CA 1
ATOM 716 C C . LEU A 1 90 ? -24.413 -3.518 3.393 1.00 85.81 90 LEU A C 1
ATOM 718 O O . LEU A 1 90 ? -23.961 -2.993 4.395 1.00 85.81 90 LEU A O 1
ATOM 722 N N . VAL A 1 91 ? -24.055 -4.761 3.055 1.00 84.12 91 VAL A N 1
ATOM 723 C CA . VAL A 1 91 ? -23.120 -5.555 3.887 1.00 84.12 91 VAL A CA 1
ATOM 724 C C . VAL A 1 91 ? -21.803 -4.807 4.152 1.00 84.12 91 VAL A C 1
ATOM 726 O O . VAL A 1 91 ? -21.285 -4.864 5.268 1.00 84.12 91 VAL A O 1
ATOM 729 N N . ILE A 1 92 ? -21.300 -4.059 3.165 1.00 77.38 92 ILE A N 1
ATOM 730 C CA . ILE A 1 92 ? -20.061 -3.274 3.266 1.00 77.38 92 ILE A CA 1
ATOM 731 C C . ILE A 1 92 ? -20.289 -1.968 4.039 1.00 77.38 92 ILE A C 1
ATOM 733 O O . ILE A 1 92 ? -19.508 -1.619 4.921 1.00 77.38 92 ILE A O 1
ATOM 737 N N . VAL A 1 93 ? -21.360 -1.235 3.724 1.00 73.38 93 VAL A N 1
ATOM 738 C CA . VAL A 1 93 ? -21.617 0.113 4.267 1.00 73.38 93 VAL A CA 1
ATOM 739 C C . VAL A 1 93 ? -22.214 0.067 5.672 1.00 73.38 93 VAL A C 1
ATOM 741 O O . VAL A 1 93 ? -21.968 0.954 6.490 1.00 73.38 93 VAL A O 1
ATOM 744 N N . PHE A 1 94 ? -22.983 -0.974 5.984 1.00 71.94 94 PHE A N 1
ATOM 745 C CA . PHE A 1 94 ? -23.778 -1.078 7.201 1.00 71.94 94 PHE A CA 1
ATOM 746 C C . PHE A 1 94 ? -22.951 -0.892 8.484 1.00 71.94 94 PHE A C 1
ATOM 748 O O . PHE A 1 94 ? -23.364 -0.080 9.313 1.00 71.94 94 PHE A O 1
ATOM 755 N N . PRO A 1 95 ? -21.777 -1.537 8.668 1.00 67.38 95 PRO A N 1
ATOM 756 C CA . PRO A 1 95 ? -20.944 -1.328 9.854 1.00 67.38 95 PRO A CA 1
ATOM 757 C C . PRO A 1 95 ? -20.565 0.144 10.074 1.00 67.38 95 PRO A C 1
ATOM 759 O O . PRO A 1 95 ? -20.576 0.625 11.210 1.00 67.38 95 PRO A O 1
ATOM 762 N N . HIS A 1 96 ? -20.291 0.877 8.992 1.00 67.50 96 HIS A N 1
ATOM 763 C CA . HIS A 1 96 ? -19.951 2.300 9.025 1.00 67.50 96 HIS A CA 1
ATOM 764 C C . HIS A 1 96 ? -21.182 3.178 9.271 1.00 67.50 96 HIS A C 1
ATOM 766 O O . HIS A 1 96 ? -21.124 4.107 10.077 1.00 67.50 96 HIS A O 1
ATOM 772 N N . LEU A 1 97 ? -22.313 2.845 8.645 1.00 64.56 97 LEU A N 1
ATOM 773 C CA . LEU A 1 97 ? -23.569 3.574 8.796 1.00 64.56 97 LEU A CA 1
ATOM 774 C C . LEU A 1 97 ? -24.088 3.515 10.236 1.00 64.56 97 LEU A C 1
ATOM 776 O O . LEU A 1 97 ? -24.488 4.542 10.775 1.00 64.56 97 LEU A O 1
ATOM 780 N N . THR A 1 98 ? -24.010 2.356 10.902 1.00 63.50 98 THR A N 1
ATOM 781 C CA . THR A 1 98 ? -24.372 2.269 12.327 1.00 63.50 98 THR A CA 1
ATOM 782 C C . THR A 1 98 ? -23.536 3.198 13.197 1.00 63.50 98 THR A C 1
ATOM 784 O O . THR A 1 98 ? -24.086 3.831 14.089 1.00 63.50 98 THR A O 1
ATOM 787 N N . ARG A 1 99 ? -22.231 3.338 12.928 1.00 60.78 99 ARG A N 1
ATOM 788 C CA . ARG A 1 99 ? -21.369 4.260 13.686 1.00 60.78 99 ARG A CA 1
ATOM 789 C C . ARG A 1 99 ? -21.754 5.718 13.453 1.00 60.78 99 ARG A C 1
ATOM 791 O O . ARG A 1 99 ? -21.823 6.483 14.410 1.00 60.78 99 ARG A O 1
ATOM 798 N N . PHE A 1 100 ? -22.032 6.081 12.203 1.00 59.94 100 PHE A N 1
ATOM 799 C CA . PHE A 1 100 ? -22.468 7.429 11.848 1.00 59.94 100 PHE A CA 1
ATOM 800 C C . PHE A 1 100 ? -23.815 7.782 12.493 1.00 59.94 100 PHE A C 1
ATOM 802 O O . PHE A 1 100 ? -23.942 8.845 13.091 1.00 59.94 100 PHE A O 1
ATOM 809 N N . ILE A 1 101 ? -24.790 6.865 12.464 1.00 63.53 101 ILE A N 1
ATOM 810 C CA . ILE A 1 101 ? -26.102 7.059 13.099 1.00 63.53 101 ILE A CA 1
ATOM 811 C C . ILE A 1 101 ? -25.959 7.223 14.614 1.00 63.53 101 ILE A C 1
ATOM 813 O O . ILE A 1 101 ? -26.569 8.130 15.175 1.00 63.53 101 ILE A O 1
ATOM 817 N N . THR A 1 102 ? -25.139 6.403 15.280 1.00 58.38 102 THR A N 1
ATOM 818 C CA . THR A 1 102 ? -24.901 6.539 16.726 1.00 58.38 102 THR A CA 1
ATOM 819 C C . THR A 1 102 ? -24.257 7.884 17.061 1.00 58.38 102 THR A C 1
ATOM 821 O O . THR A 1 102 ? -24.704 8.544 17.992 1.00 58.38 102 THR A O 1
ATOM 824 N N . TRP A 1 103 ? -23.274 8.329 16.271 1.00 61.00 103 TRP A N 1
ATOM 825 C CA . TRP A 1 103 ? -22.641 9.644 16.422 1.00 61.00 103 TRP A CA 1
ATOM 826 C C . TRP A 1 103 ? -23.619 10.808 16.191 1.00 61.00 103 TRP A C 1
ATOM 828 O O . TRP A 1 103 ? -23.620 11.788 16.934 1.00 61.00 103 TRP A O 1
ATOM 838 N N . CYS A 1 104 ? -24.496 10.704 15.189 1.00 62.16 104 CYS A N 1
ATOM 839 C CA . CYS A 1 104 ? -25.552 11.689 14.966 1.00 62.16 104 CYS A CA 1
ATOM 840 C C . CYS A 1 104 ? -26.558 11.701 16.124 1.00 62.16 104 CYS A C 1
ATOM 842 O O . CYS A 1 104 ? -26.924 12.776 16.590 1.00 62.16 104 CYS A O 1
ATOM 844 N N . LYS A 1 105 ? -26.976 10.529 16.624 1.00 64.00 105 LYS A N 1
ATOM 845 C CA . LYS A 1 105 ? -27.931 10.410 17.737 1.00 64.00 105 LYS A CA 1
ATOM 846 C C . LYS A 1 105 ? -27.365 11.040 19.013 1.00 64.00 105 LYS A C 1
ATOM 848 O O . LYS A 1 105 ? -28.072 11.815 19.650 1.00 64.00 105 LYS A O 1
ATOM 853 N N . THR A 1 106 ? -26.094 10.796 19.344 1.00 62.34 106 THR A N 1
ATOM 854 C CA . THR A 1 106 ? -25.447 11.409 20.520 1.00 62.34 106 THR A CA 1
ATOM 855 C C . THR A 1 106 ? -25.281 12.921 20.384 1.00 62.34 106 THR A C 1
ATOM 857 O O . THR A 1 106 ? -25.403 13.636 21.376 1.00 62.34 106 THR A O 1
ATOM 860 N N . LYS A 1 107 ? -25.070 13.435 19.166 1.00 69.94 107 LYS A N 1
ATOM 861 C CA . LYS A 1 107 ? -24.962 14.880 18.915 1.00 69.94 107 LYS A CA 1
ATOM 862 C C . LYS A 1 107 ? -26.317 15.605 18.897 1.00 69.94 107 LYS A C 1
ATOM 864 O O . LYS A 1 107 ? -26.355 16.797 19.182 1.00 69.94 107 LYS A O 1
ATOM 869 N N . ILE A 1 108 ? -27.404 14.910 18.549 1.00 68.81 108 ILE A N 1
ATOM 870 C CA . ILE A 1 108 ? -28.750 15.491 18.389 1.00 68.81 108 ILE A CA 1
ATOM 871 C C . ILE A 1 108 ? -29.591 15.388 19.668 1.00 68.81 108 ILE A C 1
ATOM 873 O O . ILE A 1 108 ? -30.333 16.317 19.968 1.00 68.81 108 ILE A O 1
ATOM 877 N N . VAL A 1 109 ? -29.513 14.280 20.415 1.00 62.44 109 VAL A N 1
ATOM 878 C CA . VAL A 1 109 ? -30.486 13.992 21.490 1.00 62.44 109 VAL A CA 1
ATOM 879 C C . VAL A 1 109 ? -30.098 14.589 22.848 1.00 62.44 109 VAL A C 1
ATOM 881 O O . VAL A 1 109 ? -30.977 14.825 23.668 1.00 62.44 109 VAL A O 1
ATOM 884 N N . GLY A 1 110 ? -28.829 14.938 23.079 1.00 55.09 110 GLY A N 1
ATOM 885 C CA . GLY A 1 110 ? -28.380 15.426 24.388 1.00 55.09 110 GLY A CA 1
ATOM 886 C C . GLY A 1 110 ? -28.422 14.333 25.469 1.00 55.09 110 GLY A C 1
ATOM 887 O O . GLY A 1 110 ? -29.299 13.473 25.493 1.00 55.09 110 GLY A O 1
ATOM 888 N N . GLN A 1 111 ? -27.426 14.331 26.357 1.00 53.38 111 GLN A N 1
ATOM 889 C CA . GLN A 1 111 ? -27.263 13.348 27.436 1.00 53.38 111 GLN A CA 1
ATOM 890 C C . GLN A 1 111 ? -28.378 13.471 28.489 1.00 53.38 111 GLN A C 1
ATOM 892 O O . GLN A 1 111 ? -28.144 14.122 29.508 1.00 53.38 111 GLN A O 1
ATOM 897 N N . ARG A 1 112 ? -29.583 12.915 28.284 1.00 42.88 112 ARG A N 1
ATOM 898 C CA . ARG A 1 112 ? -30.601 13.007 29.347 1.00 42.88 112 ARG A CA 1
ATOM 899 C C . ARG A 1 112 ? -31.206 11.731 29.919 1.00 42.88 112 ARG A C 1
ATOM 901 O O . ARG A 1 112 ? -31.393 11.761 31.121 1.00 42.88 112 ARG A O 1
ATOM 908 N N . ASP A 1 113 ? -31.406 10.609 29.217 1.00 41.25 113 ASP A N 1
ATOM 909 C CA . ASP A 1 113 ? -32.193 9.512 29.841 1.00 41.25 113 ASP A CA 1
ATOM 910 C C . ASP A 1 113 ? -31.848 8.055 29.414 1.00 41.25 113 ASP A C 1
ATOM 912 O O . ASP A 1 113 ? -32.747 7.236 29.255 1.00 41.25 113 ASP A O 1
ATOM 916 N N . GLU A 1 114 ? -30.577 7.663 29.222 1.00 42.97 114 GLU A N 1
ATOM 917 C CA . GLU A 1 114 ? -30.238 6.266 28.831 1.00 42.97 114 GLU A CA 1
ATOM 918 C C . GLU A 1 114 ? -28.998 5.677 29.564 1.00 42.97 114 GLU A C 1
ATOM 920 O O . GLU A 1 114 ? -28.130 5.099 28.920 1.00 42.97 114 GLU A O 1
ATOM 925 N N . GLU A 1 115 ? -28.877 5.774 30.898 1.00 41.91 115 GLU A N 1
ATOM 926 C CA . GLU A 1 115 ? -27.694 5.278 31.653 1.00 41.91 115 GLU A CA 1
ATOM 927 C C . GLU A 1 115 ? -27.460 3.743 31.588 1.00 41.91 115 GLU A C 1
ATOM 929 O O . GLU A 1 115 ? -26.309 3.305 31.559 1.00 41.91 115 GLU A O 1
ATOM 934 N N . GLU A 1 116 ? -28.493 2.898 31.460 1.00 39.41 116 GLU A N 1
ATOM 935 C CA . GLU A 1 116 ? -28.318 1.426 31.402 1.00 39.41 116 GLU A CA 1
ATOM 936 C C . GLU A 1 116 ? -28.034 0.880 29.988 1.00 39.41 116 GLU A C 1
ATOM 938 O O . GLU A 1 116 ? -27.253 -0.061 29.813 1.00 39.41 116 GLU A O 1
ATOM 943 N N . VAL A 1 117 ? -28.614 1.485 28.944 1.00 41.25 117 VAL A N 1
ATOM 944 C CA . VAL A 1 117 ? -28.348 1.094 27.546 1.00 41.25 117 VAL A CA 1
ATOM 945 C C . VAL A 1 117 ? -27.006 1.667 27.079 1.00 41.25 117 VAL A C 1
ATOM 947 O O . VAL A 1 117 ? -26.273 0.967 26.368 1.00 41.25 117 VAL A O 1
ATOM 950 N N . HIS A 1 118 ? -26.625 2.872 27.535 1.00 38.22 118 HIS A N 1
ATOM 951 C CA . HIS A 1 118 ? -25.320 3.461 27.223 1.00 38.22 118 HIS A CA 1
ATOM 952 C C . HIS A 1 118 ? -24.157 2.631 27.746 1.00 38.22 118 HIS A C 1
ATOM 954 O O . HIS A 1 118 ? -23.218 2.424 26.984 1.00 38.22 118 HIS A O 1
ATOM 960 N N . HIS A 1 119 ? -24.220 2.075 28.959 1.00 36.06 119 HIS A N 1
ATOM 961 C CA . HIS A 1 119 ? -23.095 1.296 29.479 1.00 36.06 119 HIS A CA 1
ATOM 962 C C . HIS A 1 119 ? -22.830 0.038 28.631 1.00 36.06 119 HIS A C 1
ATOM 964 O O . HIS A 1 119 ? -21.676 -0.315 28.380 1.00 36.06 119 HIS A O 1
ATOM 970 N N . SER A 1 120 ? -23.878 -0.613 28.111 1.00 40.59 120 SER A N 1
ATOM 971 C CA . SER A 1 120 ? -23.727 -1.776 27.223 1.00 40.59 120 SER A CA 1
ATOM 972 C C . SER A 1 120 ? -23.229 -1.400 25.821 1.00 40.59 120 SER A C 1
ATOM 974 O O . SER A 1 120 ? -22.463 -2.152 25.223 1.00 40.59 120 SER A O 1
ATOM 976 N N . LEU A 1 121 ? -23.613 -0.224 25.308 1.00 40.91 121 LEU A N 1
ATOM 977 C CA . LEU A 1 121 ? -23.282 0.237 23.959 1.00 40.91 121 LEU A CA 1
ATOM 978 C C . LEU A 1 121 ? -21.917 0.953 23.896 1.00 40.91 121 LEU A C 1
ATOM 980 O O . LEU A 1 121 ? -21.194 0.775 22.918 1.00 40.91 121 LEU A O 1
ATOM 984 N N . GLU A 1 122 ? -21.516 1.708 24.924 1.00 40.72 122 GLU A N 1
ATOM 985 C CA . GLU A 1 122 ? -20.191 2.345 25.043 1.00 40.72 122 GLU A CA 1
ATOM 986 C C . GLU A 1 122 ? -19.089 1.319 25.313 1.00 40.72 122 GLU A C 1
ATOM 988 O O . GLU A 1 122 ? -18.112 1.282 24.564 1.00 40.72 122 GLU A O 1
ATOM 993 N N . THR A 1 123 ? -19.282 0.414 26.284 1.00 37.44 123 THR A N 1
ATOM 994 C CA . THR A 1 123 ? -18.357 -0.712 26.549 1.00 37.44 123 THR A CA 1
ATOM 995 C C . THR A 1 123 ? -18.159 -1.570 25.294 1.00 37.44 123 THR A C 1
ATOM 997 O O . THR A 1 123 ? -17.069 -2.068 25.015 1.00 37.44 123 THR A O 1
ATOM 1000 N N . PHE A 1 124 ? -19.202 -1.691 24.471 1.00 44.00 124 PHE A N 1
ATOM 1001 C CA . PHE A 1 124 ? -19.180 -2.470 23.240 1.00 44.00 124 PHE A CA 1
ATOM 1002 C C . PHE A 1 124 ? -18.600 -1.726 22.028 1.00 44.00 124 PHE A C 1
ATOM 1004 O O . PHE A 1 124 ? -17.886 -2.326 21.223 1.00 44.00 124 PHE A O 1
ATOM 1011 N N . THR A 1 125 ? -18.837 -0.419 21.892 1.00 43.78 125 THR A N 1
ATOM 1012 C CA . THR A 1 125 ? -18.152 0.394 20.873 1.00 43.78 125 THR A CA 1
ATOM 1013 C C . THR A 1 125 ? -16.646 0.380 21.134 1.00 43.78 125 THR A C 1
ATOM 1015 O O . THR A 1 125 ? -15.872 0.314 20.182 1.00 43.78 125 THR A O 1
ATOM 1018 N N . LEU A 1 126 ? -16.235 0.320 22.405 1.00 44.91 126 LEU A N 1
ATOM 1019 C CA . LEU A 1 126 ? -14.867 0.047 22.852 1.00 44.91 126 LEU A CA 1
ATOM 1020 C C . LEU A 1 126 ? -14.360 -1.342 22.421 1.00 44.91 126 LEU A C 1
ATOM 1022 O O . LEU A 1 126 ? -13.268 -1.428 21.866 1.00 44.91 126 LEU A O 1
ATOM 1026 N N . TYR A 1 127 ? -15.164 -2.400 22.574 1.00 43.25 127 TYR A N 1
ATOM 1027 C CA . TYR A 1 127 ? -14.802 -3.776 22.187 1.00 43.25 127 TYR A CA 1
ATOM 1028 C C . TYR A 1 127 ? -14.713 -3.977 20.657 1.00 43.25 127 TYR A C 1
ATOM 1030 O O . TYR A 1 127 ? -13.814 -4.636 20.148 1.00 43.25 127 TYR A O 1
ATOM 1038 N N . LEU A 1 128 ? -15.586 -3.338 19.867 1.00 48.88 128 LEU A N 1
ATOM 1039 C CA . LEU A 1 128 ? -15.494 -3.331 18.393 1.00 48.88 128 LEU A CA 1
ATOM 1040 C C . LEU A 1 128 ? -14.412 -2.371 17.858 1.00 48.88 128 LEU A C 1
ATOM 1042 O O . LEU A 1 128 ? -14.057 -2.410 16.673 1.00 48.88 128 LEU A O 1
ATOM 1046 N N . SER A 1 129 ? -13.914 -1.497 18.731 1.00 53.66 129 SER A N 1
ATOM 1047 C CA . SER A 1 129 ? -12.744 -0.639 18.528 1.00 53.66 129 SER A CA 1
ATOM 1048 C C . SER A 1 129 ? -11.470 -1.267 19.086 1.00 53.66 129 SER A C 1
ATOM 1050 O O . SER A 1 129 ? -10.442 -0.586 19.137 1.00 53.66 129 SER A O 1
ATOM 1052 N N . GLU A 1 130 ? -11.507 -2.555 19.454 1.00 65.00 130 GLU A N 1
ATOM 1053 C CA . GLU A 1 130 ? -10.295 -3.279 19.801 1.00 65.00 130 GLU A CA 1
ATOM 1054 C C . GLU A 1 130 ? -9.264 -3.134 18.678 1.00 65.00 130 GLU A C 1
ATOM 1056 O O . GLU A 1 130 ? -9.608 -3.174 17.481 1.00 65.00 130 GLU A O 1
ATOM 1061 N N . PRO A 1 131 ? -7.999 -2.903 19.063 1.00 75.69 131 PRO A N 1
ATOM 1062 C CA . PRO A 1 131 ? -6.924 -2.819 18.102 1.00 75.69 131 PRO A CA 1
ATOM 1063 C C . PRO A 1 131 ? -6.835 -4.124 17.320 1.00 75.69 131 PRO A C 1
ATOM 1065 O O . PRO A 1 131 ? -7.092 -5.211 17.834 1.00 75.69 131 PRO A O 1
ATOM 1068 N N . LEU A 1 132 ? -6.453 -4.011 16.058 1.00 85.69 132 LEU A N 1
ATOM 1069 C CA . LEU A 1 132 ? -6.091 -5.183 15.280 1.00 85.69 132 LEU A CA 1
ATOM 1070 C C . LEU A 1 132 ? -4.820 -5.787 15.883 1.00 85.69 132 LEU A C 1
ATOM 1072 O O . LEU A 1 132 ? -3.948 -5.050 16.350 1.00 85.69 132 LEU A O 1
ATOM 1076 N N . SER A 1 133 ? -4.694 -7.117 15.840 1.00 91.50 133 SER A N 1
ATOM 1077 C CA . SER A 1 133 ? -3.401 -7.753 16.109 1.00 91.50 133 SER A CA 1
ATOM 1078 C C . SER A 1 133 ? -2.391 -7.208 15.108 1.00 91.50 133 SER A C 1
ATOM 1080 O O . SER A 1 133 ? -2.588 -7.301 13.892 1.00 91.50 133 SER A O 1
ATOM 1082 N N . LYS A 1 134 ? -1.327 -6.611 15.640 1.00 92.94 134 LYS A N 1
ATOM 1083 C CA . LYS A 1 134 ? -0.247 -6.023 14.855 1.00 92.94 134 LYS A CA 1
ATOM 1084 C C . LYS A 1 134 ? 0.419 -7.092 13.991 1.00 92.94 134 LYS A C 1
ATOM 1086 O O . LYS A 1 134 ? 0.590 -6.881 12.798 1.00 92.94 134 LYS A O 1
ATOM 1091 N N . GLU A 1 135 ? 0.652 -8.266 14.566 1.00 94.50 135 GLU A N 1
ATOM 1092 C CA . GLU A 1 135 ? 1.294 -9.413 13.923 1.00 94.50 135 GLU A CA 1
ATOM 1093 C C . GLU A 1 135 ? 0.491 -9.894 12.710 1.00 94.50 135 GLU A C 1
ATOM 1095 O O . GLU A 1 135 ? 1.048 -10.244 11.674 1.00 94.50 135 GLU A O 1
ATOM 1100 N N . ARG A 1 136 ? -0.846 -9.883 12.806 1.00 94.88 136 ARG A N 1
ATOM 1101 C CA . ARG A 1 136 ? -1.728 -10.244 11.686 1.00 94.88 136 ARG A CA 1
ATOM 1102 C C . ARG A 1 136 ? -1.700 -9.206 10.568 1.00 94.88 136 ARG A C 1
ATOM 1104 O O . ARG A 1 136 ? -1.832 -9.586 9.408 1.00 94.88 136 ARG A O 1
ATOM 1111 N N . VAL A 1 137 ? -1.570 -7.923 10.910 1.00 95.19 137 VAL A N 1
ATOM 1112 C CA . VAL A 1 137 ? -1.455 -6.837 9.927 1.00 95.19 137 VAL A CA 1
ATOM 1113 C C . VAL A 1 137 ? -0.101 -6.904 9.222 1.00 95.19 137 VAL A C 1
ATOM 1115 O O . VAL A 1 137 ? -0.075 -6.877 7.997 1.00 95.19 137 VAL A O 1
ATOM 1118 N N . GLU A 1 138 ? 0.991 -7.059 9.972 1.00 96.62 138 GLU A N 1
ATOM 1119 C CA . GLU A 1 138 ? 2.348 -7.224 9.433 1.00 96.62 138 GLU A CA 1
ATOM 1120 C C . GLU A 1 138 ? 2.442 -8.471 8.546 1.00 96.62 138 GLU A C 1
ATOM 1122 O O . GLU A 1 138 ? 2.816 -8.359 7.384 1.00 96.62 138 GLU A O 1
ATOM 1127 N N . GLY A 1 139 ? 1.977 -9.631 9.026 1.00 97.50 139 GLY A N 1
ATOM 1128 C CA . GLY A 1 139 ? 2.029 -10.874 8.253 1.00 97.50 139 GLY A CA 1
ATOM 1129 C C . GLY A 1 139 ? 1.197 -10.843 6.966 1.00 97.50 139 GLY A C 1
ATOM 1130 O O . GLY A 1 139 ? 1.597 -11.425 5.960 1.00 97.50 139 GLY A O 1
ATOM 1131 N N . PHE A 1 140 ? 0.053 -10.147 6.959 1.00 97.44 140 PHE A N 1
ATOM 1132 C CA . PHE A 1 140 ? -0.709 -9.940 5.724 1.00 97.44 140 PHE A CA 1
ATOM 1133 C C . PHE A 1 140 ? 0.018 -8.993 4.761 1.00 97.44 140 PHE A C 1
ATOM 1135 O O . PHE A 1 140 ? 0.098 -9.293 3.571 1.00 97.44 140 PHE A O 1
ATOM 1142 N N . SER A 1 141 ? 0.572 -7.884 5.264 1.00 97.94 141 SER A N 1
ATOM 1143 C CA . SER A 1 141 ? 1.365 -6.954 4.456 1.00 97.94 141 SER A CA 1
ATOM 1144 C C . SER A 1 141 ? 2.563 -7.651 3.810 1.00 97.94 141 SER A C 1
ATOM 1146 O O . SER A 1 141 ? 2.716 -7.565 2.594 1.00 97.94 141 SER A O 1
ATOM 1148 N N . ASP A 1 142 ? 3.363 -8.387 4.585 1.00 98.19 142 ASP A N 1
ATOM 1149 C CA . ASP A 1 142 ? 4.535 -9.123 4.094 1.00 98.19 142 ASP A CA 1
ATOM 1150 C C . ASP A 1 142 ? 4.157 -10.117 2.988 1.00 98.19 142 ASP A C 1
ATOM 1152 O O . ASP A 1 142 ? 4.834 -10.195 1.963 1.00 98.19 142 ASP A O 1
ATOM 1156 N N . GLY A 1 143 ? 3.029 -10.819 3.150 1.00 98.12 143 GLY A N 1
ATOM 1157 C CA . GLY A 1 143 ? 2.495 -11.713 2.124 1.00 98.12 143 GLY A CA 1
ATOM 1158 C C . GLY A 1 143 ? 2.150 -10.993 0.817 1.00 98.12 143 GLY A C 1
ATOM 1159 O O . GLY A 1 143 ? 2.501 -11.476 -0.257 1.00 98.12 143 GLY A O 1
ATOM 1160 N N . VAL A 1 144 ? 1.508 -9.821 0.887 1.00 98.31 144 VAL A N 1
ATOM 1161 C CA . VAL A 1 144 ? 1.185 -9.021 -0.308 1.00 98.31 144 VAL A CA 1
ATOM 1162 C C . VAL A 1 144 ? 2.454 -8.520 -0.997 1.00 98.31 144 VAL A C 1
ATOM 1164 O O . VAL A 1 144 ? 2.576 -8.675 -2.209 1.00 98.31 144 VAL A O 1
ATOM 1167 N N . TYR A 1 145 ? 3.418 -7.973 -0.249 1.00 98.12 145 TYR A N 1
ATOM 1168 C CA . TYR A 1 145 ? 4.695 -7.525 -0.816 1.00 98.12 145 TYR A CA 1
ATOM 1169 C C . TYR A 1 145 ? 5.461 -8.671 -1.491 1.00 98.12 145 TYR A C 1
ATOM 1171 O O . TYR A 1 145 ? 5.987 -8.488 -2.587 1.00 98.12 145 TYR A O 1
ATOM 1179 N N . ALA A 1 146 ? 5.482 -9.859 -0.879 1.00 98.19 146 ALA A N 1
ATOM 1180 C CA . ALA A 1 146 ? 6.124 -11.039 -1.452 1.00 98.19 146 ALA A CA 1
ATOM 1181 C C . ALA A 1 146 ? 5.441 -11.512 -2.747 1.00 98.19 146 ALA A C 1
ATOM 1183 O O . ALA A 1 146 ? 6.130 -11.835 -3.715 1.00 98.19 146 ALA A O 1
ATOM 1184 N N . ILE A 1 147 ? 4.102 -11.514 -2.797 1.00 98.06 147 ILE A N 1
ATOM 1185 C CA . ILE A 1 147 ? 3.347 -11.849 -4.017 1.00 98.06 147 ILE A CA 1
ATOM 1186 C C . ILE A 1 147 ? 3.631 -10.827 -5.123 1.00 98.06 147 ILE A C 1
ATOM 1188 O O . ILE A 1 147 ? 3.918 -11.198 -6.254 1.00 98.06 147 ILE A O 1
ATOM 1192 N N . VAL A 1 148 ? 3.613 -9.535 -4.804 1.00 97.69 148 VAL A N 1
ATOM 1193 C CA . VAL A 1 148 ? 3.885 -8.476 -5.786 1.00 97.69 148 VAL A CA 1
ATOM 1194 C C . VAL A 1 148 ? 5.306 -8.581 -6.345 1.00 97.69 148 VAL A C 1
ATOM 1196 O O . VAL A 1 148 ? 5.493 -8.489 -7.554 1.00 97.69 148 VAL A O 1
ATOM 1199 N N . ALA A 1 149 ? 6.301 -8.847 -5.495 1.00 96.06 149 ALA A N 1
ATOM 1200 C CA . ALA A 1 149 ? 7.676 -9.070 -5.938 1.00 96.06 149 ALA A CA 1
ATOM 1201 C C . ALA A 1 149 ? 7.832 -10.340 -6.795 1.00 96.06 149 ALA A C 1
ATOM 1203 O O . ALA A 1 149 ? 8.634 -10.353 -7.726 1.00 96.06 149 ALA A O 1
ATOM 1204 N N . THR A 1 150 ? 7.070 -11.400 -6.504 1.00 97.12 150 THR A N 1
ATOM 1205 C CA . THR A 1 150 ? 7.105 -12.638 -7.301 1.00 97.12 150 THR A CA 1
ATOM 1206 C C . THR A 1 150 ? 6.426 -12.481 -8.656 1.00 97.12 150 THR A C 1
ATOM 1208 O O . THR A 1 150 ? 6.940 -13.017 -9.630 1.00 97.12 150 THR A O 1
ATOM 1211 N N . LEU A 1 151 ? 5.341 -11.710 -8.756 1.00 95.56 151 LEU A N 1
ATOM 1212 C CA . LEU A 1 151 ? 4.718 -11.404 -10.048 1.00 95.56 151 LEU A CA 1
ATOM 1213 C C . LEU A 1 151 ? 5.701 -10.705 -10.999 1.00 95.56 151 LEU A C 1
ATOM 1215 O O . LEU A 1 151 ? 5.801 -11.108 -12.149 1.00 95.56 151 LEU A O 1
ATOM 1219 N N . LEU A 1 152 ? 6.515 -9.763 -10.502 1.00 93.12 152 LEU A N 1
ATOM 1220 C CA . LEU A 1 152 ? 7.515 -9.086 -11.338 1.00 93.12 152 LEU A CA 1
ATOM 1221 C C . LEU A 1 152 ? 8.551 -10.031 -11.959 1.00 93.12 152 LEU A C 1
ATOM 1223 O O . LEU A 1 152 ? 8.935 -9.848 -13.109 1.00 93.12 152 LEU A O 1
ATOM 1227 N N . ILE A 1 153 ? 9.064 -11.002 -11.194 1.00 94.00 153 ILE A N 1
ATOM 1228 C CA . ILE A 1 153 ? 10.066 -11.935 -11.735 1.00 94.00 153 ILE A CA 1
ATOM 1229 C C . ILE A 1 153 ? 9.420 -12.975 -12.652 1.00 94.00 153 ILE A C 1
ATOM 1231 O O . ILE A 1 153 ? 10.066 -13.422 -13.591 1.00 94.00 153 ILE A O 1
ATOM 1235 N N . LEU A 1 154 ? 8.156 -13.340 -12.409 1.00 94.69 154 LEU A N 1
ATOM 1236 C CA . LEU A 1 154 ? 7.418 -14.234 -13.298 1.00 94.69 154 LEU A CA 1
ATOM 1237 C C . LEU A 1 154 ? 7.214 -13.606 -14.680 1.00 94.69 154 LEU A C 1
ATOM 1239 O O . LEU A 1 154 ? 7.425 -14.308 -15.661 1.00 94.69 154 LEU A O 1
ATOM 1243 N N . ASP A 1 155 ? 6.916 -12.306 -14.756 1.00 89.31 155 ASP A N 1
ATOM 1244 C CA . ASP A 1 155 ? 6.806 -11.587 -16.035 1.00 89.31 155 ASP A CA 1
ATOM 1245 C C . ASP A 1 155 ? 8.126 -11.645 -16.829 1.00 89.31 155 ASP A C 1
ATOM 1247 O O . ASP A 1 155 ? 8.149 -12.028 -17.995 1.00 89.31 155 ASP A O 1
ATOM 1251 N N . ILE A 1 156 ? 9.262 -11.379 -16.168 1.00 90.19 156 ILE A N 1
ATOM 1252 C CA . ILE A 1 156 ? 10.594 -11.513 -16.786 1.00 90.19 156 ILE A CA 1
ATOM 1253 C C . ILE A 1 156 ? 10.862 -12.947 -17.266 1.00 90.19 156 ILE A C 1
ATOM 1255 O O . ILE A 1 156 ? 11.459 -13.152 -18.324 1.00 90.19 156 ILE A O 1
ATOM 1259 N N . CYS A 1 157 ? 10.477 -13.949 -16.473 1.00 90.62 157 CYS A N 1
ATOM 1260 C CA . CYS A 1 157 ? 10.693 -15.351 -16.821 1.00 90.62 157 CYS A CA 1
ATOM 1261 C C . CYS A 1 157 ? 9.844 -15.816 -18.010 1.00 90.62 157 CYS A C 1
ATOM 1263 O O . CYS A 1 157 ? 10.279 -16.733 -18.703 1.00 90.62 157 CYS A O 1
ATOM 1265 N N . GLU A 1 158 ? 8.670 -15.222 -18.223 1.00 89.62 158 GLU A N 1
ATOM 1266 C CA . GLU A 1 158 ? 7.784 -15.554 -19.341 1.00 89.62 158 GLU A CA 1
ATOM 1267 C C . GLU A 1 158 ? 8.251 -14.880 -20.641 1.00 89.62 158 GLU A C 1
ATOM 1269 O O . GLU A 1 158 ? 8.395 -15.554 -21.659 1.00 89.62 158 GLU A O 1
ATOM 1274 N N . ASP A 1 159 ? 8.560 -13.578 -20.600 1.00 85.38 159 ASP A N 1
ATOM 1275 C CA . ASP A 1 159 ? 8.723 -12.772 -21.820 1.00 85.38 159 ASP A CA 1
ATOM 1276 C C . ASP A 1 159 ? 10.182 -12.510 -22.232 1.00 85.38 159 ASP A C 1
ATOM 1278 O O . ASP A 1 159 ? 10.454 -12.062 -23.349 1.00 85.38 159 ASP A O 1
ATOM 1282 N N . ASN A 1 160 ? 11.153 -12.726 -21.338 1.00 87.38 160 ASN A N 1
ATOM 1283 C CA . ASN A 1 160 ? 12.548 -12.317 -21.563 1.00 87.38 160 ASN A CA 1
ATOM 1284 C C . ASN A 1 160 ? 13.554 -13.471 -21.504 1.00 87.38 160 ASN A C 1
ATOM 1286 O O . ASN A 1 160 ? 14.759 -13.245 -21.383 1.00 87.38 160 ASN A O 1
ATOM 1290 N N . VAL A 1 161 ? 13.082 -14.712 -21.613 1.00 89.50 161 VAL A N 1
ATOM 1291 C CA . VAL A 1 161 ? 13.940 -15.895 -21.733 1.00 89.50 161 VAL A CA 1
ATOM 1292 C C . VAL A 1 161 ? 13.915 -16.373 -23.187 1.00 89.50 161 VAL A C 1
ATOM 1294 O O . VAL A 1 161 ? 12.896 -16.912 -23.614 1.00 89.50 161 VAL A O 1
ATOM 1297 N N . PRO A 1 162 ? 15.012 -16.210 -23.954 1.00 88.38 162 PRO A N 1
ATOM 1298 C CA . PRO A 1 162 ? 15.004 -16.523 -25.376 1.00 88.38 162 PRO A CA 1
ATOM 1299 C C . PRO A 1 162 ? 14.854 -18.024 -25.623 1.00 88.38 162 PRO A C 1
ATOM 1301 O O . PRO A 1 162 ? 15.541 -18.846 -25.001 1.00 88.38 162 PRO A O 1
ATOM 1304 N N . ASP A 1 163 ? 13.998 -18.385 -26.576 1.00 90.50 163 ASP A N 1
ATOM 1305 C CA . ASP A 1 163 ? 13.859 -19.773 -27.011 1.00 90.50 163 ASP A CA 1
ATOM 1306 C C . ASP A 1 163 ? 15.027 -20.198 -27.941 1.00 90.50 163 ASP A C 1
ATOM 1308 O O . ASP A 1 163 ? 15.767 -19.356 -28.466 1.00 90.50 163 ASP A O 1
ATOM 1312 N N . PRO A 1 164 ? 15.241 -21.507 -28.186 1.00 89.31 164 PRO A N 1
ATOM 1313 C CA . PRO A 1 164 ? 16.325 -21.958 -29.062 1.00 89.31 164 PRO A CA 1
ATOM 1314 C C . PRO A 1 164 ? 16.296 -21.357 -30.478 1.00 89.31 164 PRO A C 1
ATOM 1316 O O . PRO A 1 164 ? 17.353 -21.160 -31.071 1.00 89.31 164 PRO A O 1
ATOM 1319 N N . ARG A 1 165 ? 15.113 -21.036 -31.019 1.00 89.25 165 ARG A N 1
ATOM 1320 C CA . ARG A 1 165 ? 14.946 -20.453 -32.362 1.00 89.25 165 ARG A CA 1
ATOM 1321 C C . ARG A 1 165 ? 15.292 -18.969 -32.377 1.00 89.25 165 ARG A C 1
ATOM 1323 O O . ARG A 1 165 ? 15.726 -18.443 -33.397 1.00 89.25 165 ARG A O 1
ATOM 1330 N N . GLU A 1 166 ? 15.088 -18.272 -31.269 1.00 87.12 166 GLU A N 1
ATOM 1331 C CA . GLU A 1 166 ? 15.528 -16.892 -31.100 1.00 87.12 166 GLU A CA 1
ATOM 1332 C C . GLU A 1 166 ? 17.046 -16.817 -30.997 1.00 87.12 166 GLU A C 1
ATOM 1334 O O . GLU A 1 166 ? 17.653 -15.993 -31.675 1.00 87.12 166 GLU A O 1
ATOM 1339 N N . VAL A 1 167 ? 17.674 -17.740 -30.264 1.00 89.88 167 VAL A N 1
ATOM 1340 C CA . VAL A 1 167 ? 19.141 -17.829 -30.160 1.00 89.88 167 VAL A CA 1
ATOM 1341 C C . VAL A 1 167 ? 19.798 -18.129 -31.517 1.00 89.88 167 VAL A C 1
ATOM 1343 O O . VAL A 1 167 ? 20.881 -17.616 -31.810 1.00 89.88 167 VAL A O 1
ATOM 1346 N N . GLU A 1 168 ? 19.139 -18.893 -32.394 1.00 89.31 168 GLU A N 1
ATOM 1347 C CA . GLU A 1 168 ? 19.602 -19.119 -33.774 1.00 89.31 168 GLU A CA 1
ATOM 1348 C C . GLU A 1 168 ? 19.747 -17.813 -34.577 1.00 89.31 168 GLU A C 1
ATOM 1350 O O . GLU A 1 168 ? 20.658 -17.707 -35.401 1.00 89.31 168 GLU A O 1
ATOM 1355 N N . LYS A 1 169 ? 18.919 -16.791 -34.308 1.00 88.69 169 LYS A N 1
ATOM 1356 C CA . LYS A 1 169 ? 19.010 -15.475 -34.971 1.00 88.69 169 LYS A CA 1
ATOM 1357 C C . LYS A 1 169 ? 20.281 -14.708 -34.590 1.00 88.69 169 LYS A C 1
ATOM 1359 O O . LYS A 1 169 ? 20.715 -13.848 -35.350 1.00 88.69 169 LYS A O 1
ATOM 1364 N N . PHE A 1 170 ? 20.892 -15.045 -33.455 1.00 87.69 170 PHE A N 1
ATOM 1365 C CA . PHE A 1 170 ? 22.091 -14.404 -32.910 1.00 87.69 170 PHE A CA 1
ATOM 1366 C C . PHE A 1 170 ? 23.334 -15.289 -33.060 1.00 87.69 170 PHE A C 1
ATOM 1368 O O . PHE A 1 170 ? 24.138 -15.417 -32.144 1.00 87.69 170 PHE A O 1
ATOM 1375 N N . ASN A 1 171 ? 23.487 -15.971 -34.201 1.00 87.00 171 ASN A N 1
ATOM 1376 C CA . ASN A 1 171 ? 24.631 -16.855 -34.473 1.00 87.00 171 ASN A CA 1
ATOM 1377 C C . ASN A 1 171 ? 24.860 -17.933 -33.391 1.00 87.00 171 ASN A C 1
ATOM 1379 O O . ASN A 1 171 ? 26.000 -18.315 -33.126 1.00 87.00 171 ASN A O 1
ATOM 1383 N N . ILE A 1 172 ? 23.785 -18.426 -32.758 1.00 83.75 172 ILE A N 1
ATOM 1384 C CA . ILE A 1 172 ? 23.835 -19.415 -31.663 1.00 83.75 172 ILE A CA 1
ATOM 1385 C C . ILE A 1 172 ? 24.489 -18.834 -30.379 1.00 83.75 172 ILE A C 1
ATOM 1387 O O . ILE A 1 172 ? 24.873 -19.554 -29.457 1.00 83.75 172 ILE A O 1
ATOM 1391 N N . SER A 1 173 ? 24.594 -17.506 -30.274 1.00 91.00 173 SER A N 1
ATOM 1392 C CA . SER A 1 173 ? 25.107 -16.803 -29.098 1.00 91.00 173 SER A CA 1
ATOM 1393 C C . SER A 1 173 ? 23.975 -16.453 -28.134 1.00 91.00 173 SER A C 1
ATOM 1395 O O . SER A 1 173 ? 23.233 -15.489 -28.321 1.00 91.00 173 SER A O 1
ATOM 1397 N N . LEU A 1 174 ? 23.871 -17.215 -27.041 1.00 89.12 174 LEU A N 1
ATOM 1398 C CA . LEU A 1 174 ? 22.919 -16.921 -25.965 1.00 89.12 174 LEU A CA 1
ATOM 1399 C C . LEU A 1 174 ? 23.185 -15.552 -25.318 1.00 89.12 174 LEU A C 1
ATOM 1401 O O . LEU A 1 174 ? 22.250 -14.870 -24.915 1.00 89.12 174 LEU A O 1
ATOM 1405 N N . LEU A 1 175 ? 24.453 -15.140 -25.216 1.00 91.62 175 LEU A N 1
ATOM 1406 C CA . LEU A 1 175 ? 24.815 -13.864 -24.598 1.00 91.62 175 LEU A CA 1
ATOM 1407 C C . LEU A 1 175 ? 24.300 -12.671 -25.413 1.00 91.62 175 LEU A C 1
ATOM 1409 O O . LEU A 1 175 ? 23.814 -11.708 -24.828 1.00 91.62 175 LEU A O 1
ATOM 1413 N N . GLU A 1 176 ? 24.386 -12.747 -26.743 1.00 89.56 176 GLU A N 1
ATOM 1414 C CA . GLU A 1 176 ? 23.853 -11.708 -27.632 1.00 89.56 176 GLU A CA 1
ATOM 1415 C C . GLU A 1 176 ? 22.327 -11.653 -27.544 1.00 89.56 176 GLU A C 1
ATOM 1417 O O . GLU A 1 176 ? 21.778 -10.576 -27.320 1.00 89.56 176 GLU A O 1
ATOM 1422 N N . ALA A 1 177 ? 21.655 -12.808 -27.582 1.00 89.00 177 ALA A N 1
ATOM 1423 C CA . ALA A 1 177 ? 20.204 -12.885 -27.415 1.00 89.00 177 ALA A CA 1
ATOM 1424 C C . ALA A 1 177 ? 19.734 -12.304 -26.065 1.00 89.00 177 ALA A C 1
ATOM 1426 O O . ALA A 1 177 ? 18.762 -11.560 -26.010 1.00 89.00 177 ALA A O 1
ATOM 1427 N N . LEU A 1 178 ? 20.449 -12.588 -24.969 1.00 90.12 178 LEU A N 1
ATOM 1428 C CA . LEU A 1 178 ? 20.130 -12.040 -23.645 1.00 90.12 178 LEU A CA 1
ATOM 1429 C C . LEU A 1 178 ? 20.398 -10.535 -23.529 1.00 90.12 178 LEU A C 1
ATOM 1431 O O . LEU A 1 178 ? 19.754 -9.872 -22.716 1.00 90.12 178 LEU A O 1
ATOM 1435 N N . SER A 1 179 ? 21.353 -9.998 -24.293 1.00 90.56 179 SER A N 1
ATOM 1436 C CA . SER A 1 179 ? 21.703 -8.575 -24.235 1.00 90.56 179 SER A CA 1
ATOM 1437 C C . SER A 1 179 ? 20.581 -7.667 -24.744 1.00 90.56 179 SER A C 1
ATOM 1439 O O . SER A 1 179 ? 20.440 -6.553 -24.238 1.00 90.56 179 SER A O 1
ATOM 1441 N N . GLU A 1 180 ? 19.730 -8.179 -25.640 1.00 88.81 180 GLU A N 1
ATOM 1442 C CA . GLU A 1 180 ? 18.547 -7.478 -26.151 1.00 88.81 180 GLU A CA 1
ATOM 1443 C C . GLU A 1 180 ? 17.548 -7.154 -25.027 1.00 88.81 180 GLU A C 1
ATOM 1445 O O . GLU A 1 180 ? 16.980 -6.067 -24.974 1.00 88.81 180 GLU A O 1
ATOM 1450 N N . TYR A 1 181 ? 17.405 -8.054 -24.049 1.00 88.50 181 TYR A N 1
ATOM 1451 C CA . TYR A 1 181 ? 16.516 -7.871 -22.897 1.00 88.50 181 TYR A CA 1
ATOM 1452 C C . TYR A 1 181 ? 17.153 -7.092 -21.733 1.00 88.50 181 TYR A C 1
ATOM 1454 O O . TYR A 1 181 ? 16.539 -6.935 -20.675 1.00 88.50 181 TYR A O 1
ATOM 1462 N N . GLY A 1 182 ? 18.375 -6.574 -21.901 1.00 87.62 182 GLY A N 1
ATOM 1463 C CA . GLY A 1 182 ? 19.098 -5.818 -20.873 1.00 87.62 182 GLY A CA 1
ATOM 1464 C C . GLY A 1 182 ? 18.280 -4.696 -20.203 1.00 87.62 182 GLY A C 1
ATOM 1465 O O . GLY A 1 182 ? 18.259 -4.633 -18.967 1.00 87.62 182 GLY A O 1
ATOM 1466 N N . PRO A 1 183 ? 17.576 -3.830 -20.964 1.00 83.62 183 PRO A N 1
ATOM 1467 C CA . PRO A 1 183 ? 16.707 -2.795 -20.400 1.00 83.62 183 PRO A CA 1
ATOM 1468 C C . PRO A 1 183 ? 15.570 -3.349 -19.527 1.00 83.62 183 PRO A C 1
ATOM 1470 O O . PRO A 1 183 ? 15.307 -2.790 -18.461 1.00 83.62 183 PRO A O 1
ATOM 1473 N N . ASN A 1 184 ? 14.958 -4.477 -19.912 1.00 86.50 184 ASN A N 1
ATOM 1474 C CA . ASN A 1 184 ? 13.879 -5.117 -19.148 1.00 86.50 184 ASN A CA 1
ATOM 1475 C C . ASN A 1 184 ? 14.386 -5.625 -17.794 1.00 86.50 184 ASN A C 1
ATOM 1477 O O . ASN A 1 184 ? 13.750 -5.392 -16.765 1.00 86.50 184 ASN A O 1
ATOM 1481 N N . TYR A 1 185 ? 15.580 -6.226 -17.760 1.00 88.69 185 TYR A N 1
ATOM 1482 C CA . TYR A 1 185 ? 16.210 -6.645 -16.505 1.00 88.69 185 TYR A CA 1
ATOM 1483 C C . TYR A 1 185 ? 16.509 -5.456 -15.586 1.00 88.69 185 TYR A C 1
ATOM 1485 O O . TYR A 1 185 ? 16.283 -5.531 -14.376 1.00 88.69 185 TYR A O 1
ATOM 1493 N N . LEU A 1 186 ? 16.985 -4.334 -16.136 1.00 85.69 186 LEU A N 1
ATOM 1494 C CA . LEU A 1 186 ? 17.225 -3.118 -15.355 1.00 85.69 186 LEU A CA 1
ATOM 1495 C C . LEU A 1 186 ? 15.916 -2.531 -14.801 1.00 85.69 186 LEU A C 1
ATOM 1497 O O . LEU A 1 186 ? 15.864 -2.141 -13.631 1.00 85.69 186 LEU A O 1
ATOM 1501 N N . ALA A 1 187 ? 14.858 -2.507 -15.615 1.00 85.00 187 ALA A N 1
ATOM 1502 C CA . ALA A 1 187 ? 13.527 -2.070 -15.207 1.00 85.00 187 ALA A CA 1
ATOM 1503 C C . ALA A 1 187 ? 12.943 -2.970 -14.102 1.00 85.00 187 ALA A C 1
ATOM 1505 O O . ALA A 1 187 ? 12.363 -2.464 -13.134 1.00 85.00 187 ALA A O 1
ATOM 1506 N N . TYR A 1 188 ? 13.167 -4.286 -14.190 1.00 89.94 188 TYR A N 1
ATOM 1507 C CA . TYR A 1 188 ? 12.829 -5.238 -13.133 1.00 89.94 188 TYR A CA 1
ATOM 1508 C C . TYR A 1 188 ? 13.534 -4.888 -11.817 1.00 89.94 188 TYR A C 1
ATOM 1510 O O . TYR A 1 188 ? 12.870 -4.744 -10.790 1.00 89.94 188 TYR A O 1
ATOM 1518 N N . PHE A 1 189 ? 14.857 -4.677 -11.828 1.00 90.00 189 PHE A N 1
ATOM 1519 C CA . PHE A 1 189 ? 15.592 -4.327 -10.608 1.00 90.00 189 PHE A CA 1
ATOM 1520 C C . PHE A 1 189 ? 15.112 -3.003 -9.999 1.00 90.00 189 PHE A C 1
ATOM 1522 O O . PHE A 1 189 ? 14.947 -2.927 -8.781 1.00 90.00 189 PHE A O 1
ATOM 1529 N N . GLY A 1 190 ? 14.838 -1.980 -10.815 1.00 89.19 190 GLY A N 1
ATOM 1530 C CA . GLY A 1 190 ? 14.264 -0.716 -10.334 1.00 89.19 190 GLY A CA 1
ATOM 1531 C C . GLY A 1 190 ? 12.905 -0.910 -9.650 1.00 89.19 190 GLY A C 1
ATOM 1532 O O . GLY A 1 190 ? 12.669 -0.412 -8.545 1.00 89.19 190 GLY A O 1
ATOM 1533 N N . SER A 1 191 ? 12.039 -1.722 -10.253 1.00 91.06 191 SER A N 1
ATOM 1534 C CA . SER A 1 191 ? 10.707 -2.028 -9.720 1.00 91.06 191 SER A CA 1
ATOM 1535 C C . SER A 1 191 ? 10.776 -2.851 -8.433 1.00 91.06 191 SER A C 1
ATOM 1537 O O . SER A 1 191 ? 10.113 -2.522 -7.445 1.00 91.06 191 SER A O 1
ATOM 1539 N N . PHE A 1 192 ? 11.649 -3.860 -8.391 1.00 93.81 192 PHE A N 1
ATOM 1540 C CA . PHE A 1 192 ? 11.910 -4.656 -7.195 1.00 93.81 192 PHE A CA 1
ATOM 1541 C C . PHE A 1 192 ? 12.430 -3.784 -6.045 1.00 93.81 192 PHE A C 1
ATOM 1543 O O . PHE A 1 192 ? 11.966 -3.900 -4.909 1.00 93.81 192 PHE A O 1
ATOM 1550 N N . VAL A 1 193 ? 13.356 -2.863 -6.330 1.00 94.44 193 VAL A N 1
ATOM 1551 C CA . VAL A 1 193 ? 13.864 -1.907 -5.338 1.00 94.44 193 VAL A CA 1
ATOM 1552 C C . VAL A 1 193 ? 12.757 -0.968 -4.859 1.00 94.44 193 VAL A C 1
ATOM 1554 O O . VAL A 1 193 ? 12.666 -0.714 -3.658 1.00 94.44 193 VAL A O 1
ATOM 1557 N N . THR A 1 194 ? 11.874 -0.499 -5.744 1.00 93.50 194 THR A N 1
ATOM 1558 C CA . THR A 1 194 ? 10.718 0.322 -5.352 1.00 93.50 194 THR A CA 1
ATOM 1559 C C . THR A 1 194 ? 9.820 -0.410 -4.352 1.00 93.50 194 THR A C 1
ATOM 1561 O O . THR A 1 194 ? 9.527 0.122 -3.277 1.00 93.50 194 THR A O 1
ATOM 1564 N N . ILE A 1 195 ? 9.446 -1.658 -4.652 1.00 95.94 195 ILE A N 1
ATOM 1565 C CA . ILE A 1 195 ? 8.638 -2.507 -3.762 1.00 95.94 195 ILE A CA 1
ATOM 1566 C C . ILE A 1 195 ? 9.363 -2.741 -2.434 1.00 95.94 195 ILE A C 1
ATOM 1568 O O . ILE A 1 195 ? 8.775 -2.546 -1.370 1.00 95.94 195 ILE A O 1
ATOM 1572 N N . GLY A 1 196 ? 10.647 -3.105 -2.480 1.00 96.88 196 GLY A N 1
ATOM 1573 C CA . GLY A 1 196 ? 11.458 -3.359 -1.290 1.00 96.88 196 GLY A CA 1
ATOM 1574 C C . GLY A 1 196 ? 11.604 -2.128 -0.393 1.00 96.88 196 GLY A C 1
ATOM 1575 O O . GLY A 1 196 ? 11.559 -2.239 0.831 1.00 96.88 196 GLY A O 1
ATOM 1576 N N . LEU A 1 197 ? 11.719 -0.934 -0.976 1.00 96.31 197 LEU A N 1
ATOM 1577 C CA . LEU A 1 197 ? 11.777 0.316 -0.222 1.00 96.31 197 LEU A CA 1
ATOM 1578 C C . LEU A 1 197 ? 10.415 0.696 0.372 1.00 96.31 197 LEU A C 1
ATOM 1580 O O . LEU A 1 197 ? 10.374 1.130 1.522 1.00 96.31 197 LEU A O 1
ATOM 1584 N N . LEU A 1 198 ? 9.307 0.510 -0.354 1.00 97.12 198 LEU A N 1
ATOM 1585 C CA . LEU A 1 198 ? 7.957 0.697 0.196 1.00 97.12 198 LEU A CA 1
ATOM 1586 C C . LEU A 1 198 ? 7.684 -0.272 1.354 1.00 97.12 198 LEU A C 1
ATOM 1588 O O . LEU A 1 198 ? 7.171 0.149 2.393 1.00 97.12 198 LEU A O 1
ATOM 1592 N N . TRP A 1 199 ? 8.102 -1.533 1.219 1.00 98.38 199 TRP A N 1
ATOM 1593 C CA . TRP A 1 199 ? 8.076 -2.512 2.304 1.00 98.38 199 TRP A CA 1
ATOM 1594 C C . TRP A 1 199 ? 8.941 -2.058 3.482 1.00 98.38 199 TRP A C 1
ATOM 1596 O O . TRP A 1 199 ? 8.491 -2.070 4.622 1.00 98.38 199 TRP A O 1
ATOM 1606 N N . PHE A 1 200 ? 10.156 -1.570 3.228 1.00 97.31 200 PHE A N 1
ATOM 1607 C CA . PHE A 1 200 ? 11.043 -1.066 4.276 1.00 97.31 200 PHE A CA 1
ATOM 1608 C C . PHE A 1 200 ? 10.447 0.133 5.028 1.00 97.31 200 PHE A C 1
ATOM 1610 O O . PHE A 1 200 ? 10.614 0.249 6.248 1.00 97.31 200 PHE A O 1
ATOM 1617 N N . VAL A 1 201 ? 9.748 1.033 4.328 1.00 96.69 201 VAL A N 1
ATOM 1618 C CA . VAL A 1 201 ? 9.008 2.147 4.939 1.00 96.69 201 VAL A CA 1
ATOM 1619 C C . VAL A 1 201 ? 7.884 1.621 5.826 1.00 96.69 201 VAL A C 1
ATOM 1621 O O . VAL A 1 201 ? 7.798 2.033 6.987 1.00 96.69 201 VAL A O 1
ATOM 1624 N N . HIS A 1 202 ? 7.083 0.681 5.322 1.00 97.88 202 HIS A N 1
ATOM 1625 C CA . HIS A 1 202 ? 6.008 0.035 6.073 1.00 97.88 202 HIS A CA 1
ATOM 1626 C C . HIS A 1 202 ? 6.537 -0.669 7.329 1.00 97.88 202 HIS A C 1
ATOM 1628 O O . HIS A 1 202 ? 6.090 -0.371 8.437 1.00 97.88 202 HIS A O 1
ATOM 1634 N N . HIS A 1 203 ? 7.564 -1.504 7.185 1.00 96.56 203 HIS A N 1
ATOM 1635 C CA . HIS A 1 203 ? 8.207 -2.206 8.290 1.00 96.56 203 HIS A CA 1
ATOM 1636 C C . HIS A 1 203 ? 8.759 -1.221 9.330 1.00 96.56 203 HIS A C 1
ATOM 1638 O O . HIS A 1 203 ? 8.500 -1.350 10.525 1.00 96.56 203 HIS A O 1
ATOM 1644 N N . SER A 1 204 ? 9.448 -0.163 8.885 1.00 95.12 204 SER A N 1
ATOM 1645 C CA . SER A 1 204 ? 9.950 0.895 9.773 1.00 95.12 204 SER A CA 1
ATOM 1646 C C . SER A 1 204 ? 8.833 1.585 10.557 1.00 95.12 204 SER A C 1
ATOM 1648 O O . SER A 1 204 ? 9.013 1.905 11.729 1.00 95.12 204 SER A O 1
ATOM 1650 N N . LEU A 1 205 ? 7.690 1.839 9.918 1.00 96.44 205 LEU A N 1
ATOM 1651 C CA . LEU A 1 205 ? 6.517 2.426 10.556 1.00 96.44 205 LEU A CA 1
ATOM 1652 C C . LEU A 1 205 ? 5.959 1.490 11.626 1.00 96.44 205 LEU A C 1
ATOM 1654 O O . LEU A 1 205 ? 5.817 1.898 12.781 1.00 96.44 205 LEU A O 1
ATOM 1658 N N . PHE A 1 206 ? 5.687 0.238 11.266 1.00 96.56 206 PHE A N 1
ATOM 1659 C CA . PHE A 1 206 ? 5.071 -0.717 12.176 1.00 96.56 206 PHE A CA 1
ATOM 1660 C C . PHE A 1 206 ? 6.002 -1.136 13.320 1.00 96.56 206 PHE A C 1
ATOM 1662 O O . PHE A 1 206 ? 5.508 -1.355 14.424 1.00 96.56 206 PHE A O 1
ATOM 1669 N N . LEU A 1 207 ? 7.330 -1.078 13.162 1.00 96.19 207 LEU A N 1
ATOM 1670 C CA . LEU A 1 207 ? 8.279 -1.216 14.278 1.00 96.19 207 LEU A CA 1
ATOM 1671 C C . LEU A 1 207 ? 8.008 -0.221 15.423 1.00 96.19 207 LEU A C 1
ATOM 1673 O O . LEU A 1 207 ? 8.120 -0.593 16.590 1.00 96.19 207 LEU A O 1
ATOM 1677 N N . TYR A 1 208 ? 7.611 1.019 15.115 1.00 95.62 208 TYR A N 1
ATOM 1678 C CA . TYR A 1 208 ? 7.303 2.042 16.125 1.00 95.62 208 TYR A CA 1
ATOM 1679 C C . TYR A 1 208 ? 5.835 2.073 16.565 1.00 95.62 208 TYR A C 1
ATOM 1681 O O . TYR A 1 208 ? 5.516 2.740 17.554 1.00 95.62 208 TYR A O 1
ATOM 1689 N N . VAL A 1 209 ? 4.947 1.361 15.866 1.00 95.75 209 VAL A N 1
ATOM 1690 C CA . VAL A 1 209 ? 3.538 1.223 16.249 1.00 95.75 209 VAL A CA 1
ATOM 1691 C C . VAL A 1 209 ? 3.415 0.229 17.403 1.00 95.75 209 VAL A C 1
ATOM 1693 O O . VAL A 1 209 ? 3.808 -0.935 17.292 1.00 95.75 209 VAL A O 1
ATOM 1696 N N . THR A 1 210 ? 2.836 0.681 18.514 1.00 93.62 210 THR A N 1
ATOM 1697 C CA . THR A 1 210 ? 2.547 -0.148 19.697 1.00 93.62 210 THR A CA 1
ATOM 1698 C C . THR A 1 210 ? 1.162 -0.779 19.631 1.00 93.62 210 THR A C 1
ATOM 1700 O O . THR A 1 210 ? 0.976 -1.901 20.089 1.00 93.62 210 THR A O 1
ATOM 1703 N N . LYS A 1 211 ? 0.183 -0.075 19.053 1.00 91.38 211 LYS A N 1
ATOM 1704 C CA . LYS A 1 211 ? -1.215 -0.514 18.969 1.00 91.38 211 LYS A CA 1
ATOM 1705 C C . LYS A 1 211 ? -1.799 -0.136 17.610 1.00 91.38 211 LYS A C 1
ATOM 1707 O O . LYS A 1 211 ? -1.929 1.046 17.299 1.00 91.38 211 LYS A O 1
ATOM 1712 N N . ALA A 1 212 ? -2.169 -1.134 16.806 1.00 91.75 212 ALA A N 1
ATOM 1713 C CA . ALA A 1 212 ? -2.748 -0.917 15.482 1.00 91.75 212 ALA A CA 1
ATOM 1714 C C . ALA A 1 212 ? -4.253 -0.632 15.589 1.00 91.75 212 ALA A C 1
ATOM 1716 O O . ALA A 1 212 ? -5.057 -1.516 15.884 1.00 91.75 212 ALA A O 1
ATOM 1717 N N . THR A 1 213 ? -4.660 0.614 15.354 1.00 88.94 213 THR A N 1
ATOM 1718 C CA . THR A 1 213 ? -6.085 0.977 15.372 1.00 88.94 213 THR A CA 1
ATOM 1719 C C . THR A 1 213 ? -6.810 0.473 14.119 1.00 88.94 213 THR A C 1
ATOM 1721 O O . THR A 1 213 ? -6.203 0.191 13.086 1.00 88.94 213 THR A O 1
ATOM 1724 N N . ARG A 1 214 ? -8.144 0.395 14.169 1.00 83.44 214 ARG A N 1
ATOM 1725 C CA . ARG A 1 214 ? -8.965 0.004 13.008 1.00 83.44 214 ARG A CA 1
ATOM 1726 C C . ARG A 1 214 ? -8.795 0.942 11.810 1.00 83.44 214 ARG A C 1
ATOM 1728 O O . ARG A 1 214 ? -8.778 0.463 10.681 1.00 83.44 214 ARG A O 1
ATOM 1735 N N . LEU A 1 215 ? -8.659 2.249 12.050 1.00 84.31 215 LEU A N 1
ATOM 1736 C CA . LEU A 1 215 ? -8.423 3.226 10.983 1.00 84.31 215 LEU A CA 1
ATOM 1737 C C . LEU A 1 215 ? -7.061 2.990 10.321 1.00 84.31 215 LEU A C 1
ATOM 1739 O O . LEU A 1 215 ? -6.986 2.947 9.099 1.00 84.31 215 LEU A O 1
ATOM 1743 N N . MET A 1 216 ? -6.015 2.737 11.115 1.00 91.12 216 MET A N 1
ATOM 1744 C CA . MET A 1 216 ? -4.702 2.345 10.588 1.00 91.12 216 MET A CA 1
ATOM 1745 C C . MET A 1 216 ? -4.790 1.056 9.763 1.00 91.12 216 MET A C 1
ATOM 1747 O O . MET A 1 216 ? -4.194 0.979 8.697 1.00 91.12 216 MET A O 1
ATOM 1751 N N . GLY A 1 217 ? -5.575 0.069 10.207 1.00 90.62 217 GLY A N 1
ATOM 1752 C CA . GLY A 1 217 ? -5.828 -1.152 9.439 1.00 90.62 217 GLY A CA 1
ATOM 1753 C C . GLY A 1 217 ? -6.529 -0.910 8.102 1.00 90.62 217 GLY A C 1
ATOM 1754 O O . GLY A 1 217 ? -6.128 -1.486 7.097 1.00 90.62 217 GLY A O 1
ATOM 1755 N N . LEU A 1 218 ? -7.541 -0.036 8.062 1.00 89.06 218 LEU A N 1
ATOM 1756 C CA . LEU A 1 218 ? -8.215 0.345 6.816 1.00 89.06 218 LEU A CA 1
ATOM 1757 C C . LEU A 1 218 ? -7.247 1.038 5.849 1.00 89.06 218 LEU A C 1
ATOM 1759 O O . LEU A 1 218 ? -7.177 0.667 4.682 1.00 89.06 218 LEU A O 1
ATOM 1763 N N . LEU A 1 219 ? -6.476 2.009 6.343 1.00 92.62 219 LEU A N 1
ATOM 1764 C CA . LEU A 1 219 ? -5.456 2.700 5.552 1.00 92.62 219 LEU A CA 1
ATOM 1765 C C . LEU A 1 219 ? -4.372 1.727 5.061 1.00 92.62 219 LEU A C 1
ATOM 1767 O O . LEU A 1 219 ? -3.923 1.842 3.925 1.00 92.62 219 LEU A O 1
ATOM 1771 N N . ASN A 1 220 ? -4.001 0.729 5.870 1.00 97.00 220 ASN A N 1
ATOM 1772 C CA . ASN A 1 220 ? -3.086 -0.336 5.459 1.00 97.00 220 ASN A CA 1
ATOM 1773 C C . ASN A 1 220 ? -3.667 -1.164 4.310 1.00 97.00 220 ASN A C 1
ATOM 1775 O O . ASN A 1 220 ? -2.977 -1.388 3.328 1.00 97.00 220 ASN A O 1
ATOM 1779 N N . ILE A 1 221 ? -4.937 -1.571 4.389 1.00 95.50 221 ILE A N 1
ATOM 1780 C CA . ILE A 1 221 ? -5.602 -2.307 3.301 1.00 95.50 221 ILE A CA 1
ATOM 1781 C C . ILE A 1 221 ? -5.636 -1.471 2.015 1.00 95.50 221 ILE A C 1
ATOM 1783 O O . ILE A 1 221 ? -5.358 -2.005 0.946 1.00 95.50 221 ILE A O 1
ATOM 1787 N N . LEU A 1 222 ? -5.926 -0.169 2.110 1.00 95.69 222 LEU A N 1
ATOM 1788 C CA . LEU A 1 222 ? -5.891 0.731 0.954 1.00 95.69 222 LEU A CA 1
ATOM 1789 C C . LEU A 1 222 ? -4.478 0.835 0.367 1.00 95.69 222 LEU A C 1
ATOM 1791 O O . LEU A 1 222 ? -4.317 0.675 -0.837 1.00 95.69 222 LEU A O 1
ATOM 1795 N N . SER A 1 223 ? -3.451 1.022 1.203 1.00 98.06 223 SER A N 1
ATOM 1796 C CA . SER A 1 223 ? -2.048 1.007 0.766 1.00 98.06 223 SER A CA 1
ATOM 1797 C C . SER A 1 223 ? -1.705 -0.296 0.035 1.00 98.06 223 SER A C 1
ATOM 1799 O O . SER A 1 223 ? -1.208 -0.252 -1.088 1.00 98.06 223 SER A O 1
ATOM 1801 N N . LEU A 1 224 ? -2.041 -1.449 0.625 1.00 98.19 224 LEU A N 1
ATOM 1802 C CA . LEU A 1 224 ? -1.778 -2.769 0.049 1.00 98.19 224 LEU A CA 1
ATOM 1803 C C . LEU A 1 224 ? -2.527 -3.012 -1.267 1.00 98.19 224 LEU A C 1
ATOM 1805 O O . LEU A 1 224 ? -1.981 -3.664 -2.150 1.00 98.19 224 LEU A O 1
ATOM 1809 N N . ALA A 1 225 ? -3.738 -2.473 -1.430 1.00 96.75 225 ALA A N 1
ATOM 1810 C CA . ALA A 1 225 ? -4.478 -2.571 -2.686 1.00 96.75 225 ALA A CA 1
ATOM 1811 C C . ALA A 1 225 ? -3.739 -1.873 -3.841 1.00 96.75 225 ALA A C 1
ATOM 1813 O O . ALA A 1 225 ? -3.650 -2.429 -4.932 1.00 96.75 225 ALA A O 1
ATOM 1814 N N . PHE A 1 226 ? -3.153 -0.695 -3.592 1.00 97.81 226 PHE A N 1
ATOM 1815 C CA . PHE A 1 226 ? -2.331 0.002 -4.588 1.00 97.81 226 PHE A CA 1
ATOM 1816 C C . PHE A 1 226 ? -0.953 -0.641 -4.774 1.00 97.81 226 PHE A C 1
ATOM 1818 O O . PHE A 1 226 ? -0.465 -0.696 -5.897 1.00 97.81 226 PHE A O 1
ATOM 1825 N N . ILE A 1 227 ? -0.355 -1.202 -3.717 1.00 97.94 227 ILE A N 1
ATOM 1826 C CA . ILE A 1 227 ? 0.867 -2.020 -3.834 1.00 97.94 227 ILE A CA 1
ATOM 1827 C C . ILE A 1 227 ? 0.615 -3.236 -4.735 1.00 97.94 227 ILE A C 1
ATOM 1829 O O . ILE A 1 227 ? 1.438 -3.538 -5.593 1.00 97.94 227 ILE A O 1
ATOM 1833 N N . GLY A 1 228 ? -0.550 -3.878 -4.611 1.00 96.62 228 GLY A N 1
ATOM 1834 C CA . GLY A 1 228 ? -0.999 -4.953 -5.500 1.00 96.62 228 GLY A CA 1
ATOM 1835 C C . GLY A 1 228 ? -1.116 -4.548 -6.974 1.00 96.62 228 GLY A C 1
ATOM 1836 O O . GLY A 1 228 ? -1.069 -5.415 -7.838 1.00 96.62 228 GLY A O 1
ATOM 1837 N N . GLY A 1 229 ? -1.235 -3.250 -7.266 1.00 94.69 229 GLY A N 1
ATOM 1838 C CA . GLY A 1 229 ? -1.251 -2.695 -8.621 1.00 94.69 229 GLY A CA 1
ATOM 1839 C C . GLY A 1 229 ? 0.127 -2.319 -9.177 1.00 94.69 229 GLY A C 1
ATOM 1840 O O . GLY A 1 229 ? 0.211 -1.912 -10.331 1.00 94.69 229 GLY A O 1
ATOM 1841 N N . LEU A 1 230 ? 1.214 -2.442 -8.406 1.00 94.19 230 LEU A N 1
ATOM 1842 C CA . LEU A 1 230 ? 2.566 -2.136 -8.896 1.00 94.19 230 LEU A CA 1
ATOM 1843 C C . LEU A 1 230 ? 3.035 -3.016 -10.072 1.00 94.19 230 LEU A C 1
ATOM 1845 O O . LEU A 1 230 ? 3.722 -2.467 -10.931 1.00 94.19 230 LEU A O 1
ATOM 1849 N N . PRO A 1 231 ? 2.667 -4.310 -10.190 1.00 93.38 231 PRO A N 1
ATOM 1850 C CA . PRO A 1 231 ? 3.010 -5.099 -11.376 1.00 93.38 231 PRO A CA 1
ATOM 1851 C C . PRO A 1 231 ? 2.425 -4.506 -12.662 1.00 93.38 231 PRO A C 1
ATOM 1853 O O . PRO A 1 231 ? 3.120 -4.413 -13.665 1.00 93.38 231 PRO A O 1
ATOM 1856 N N . LEU A 1 232 ? 1.193 -3.984 -12.607 1.00 89.81 232 LEU A N 1
ATOM 1857 C CA . LEU A 1 232 ? 0.585 -3.271 -13.734 1.00 89.81 232 LEU A CA 1
ATOM 1858 C C . LEU A 1 232 ? 1.377 -2.006 -14.091 1.00 89.81 232 LEU A C 1
ATOM 1860 O O . LEU A 1 232 ? 1.621 -1.744 -15.263 1.00 89.81 232 LEU A O 1
ATOM 1864 N N . ALA A 1 233 ? 1.790 -1.222 -13.089 1.00 88.31 233 ALA A N 1
ATOM 1865 C CA . ALA A 1 233 ? 2.622 -0.042 -13.317 1.00 88.31 233 ALA A CA 1
ATOM 1866 C C . ALA A 1 233 ? 3.942 -0.406 -14.016 1.00 88.31 233 ALA A C 1
ATOM 1868 O O . ALA A 1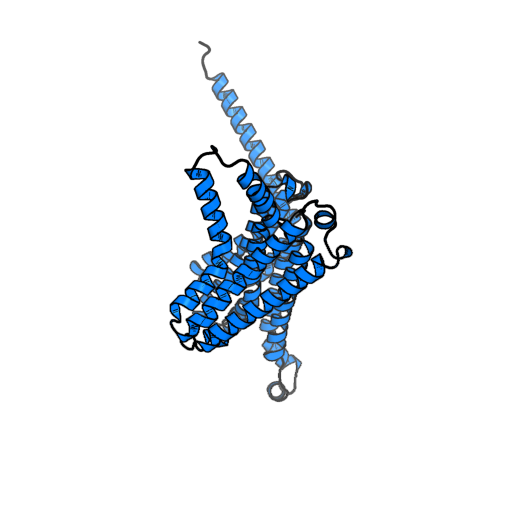 233 ? 4.337 0.281 -14.953 1.00 88.31 233 ALA A O 1
ATOM 1869 N N . TYR A 1 234 ? 4.587 -1.491 -13.577 1.00 84.88 234 TYR A N 1
ATOM 1870 C CA . TYR A 1 234 ? 5.811 -2.008 -14.182 1.00 84.88 234 TYR A CA 1
ATOM 1871 C C . TYR A 1 234 ? 5.597 -2.417 -15.641 1.00 84.88 234 TYR A C 1
ATOM 1873 O O . TYR A 1 234 ? 6.271 -1.865 -16.509 1.00 84.88 234 TYR A O 1
ATOM 1881 N N . GLN A 1 235 ? 4.637 -3.308 -15.908 1.00 84.81 235 GLN A N 1
ATOM 1882 C CA . GLN A 1 235 ? 4.351 -3.809 -17.256 1.00 84.81 235 GLN A CA 1
ATOM 1883 C C . GLN A 1 235 ? 4.058 -2.660 -18.225 1.00 84.81 235 GLN A C 1
ATOM 1885 O O . GLN A 1 235 ? 4.691 -2.567 -19.272 1.00 84.81 235 GLN A O 1
ATOM 1890 N N . LEU A 1 236 ? 3.205 -1.705 -17.828 1.00 84.94 236 LEU A N 1
ATOM 1891 C CA . LEU A 1 236 ? 2.908 -0.526 -18.646 1.00 84.94 236 LEU A CA 1
ATOM 1892 C C . LEU A 1 236 ? 4.170 0.288 -18.959 1.00 84.94 236 LEU A C 1
ATOM 1894 O O . LEU A 1 236 ? 4.387 0.693 -20.096 1.00 84.94 236 LEU A O 1
ATOM 1898 N N . THR A 1 237 ? 5.027 0.531 -17.966 1.00 79.38 237 THR A N 1
ATOM 1899 C CA . THR A 1 237 ? 6.268 1.283 -18.204 1.00 79.38 237 THR A CA 1
ATOM 1900 C C . THR A 1 237 ? 7.328 0.497 -18.971 1.00 79.38 237 THR A C 1
ATOM 1902 O O . THR A 1 237 ? 8.221 1.127 -19.521 1.00 79.38 237 THR A O 1
ATOM 1905 N N . SER A 1 238 ? 7.250 -0.836 -19.009 1.00 78.88 238 SER A N 1
ATOM 1906 C CA . SER A 1 238 ? 8.177 -1.697 -19.751 1.00 78.88 238 SER A CA 1
ATOM 1907 C C . SER A 1 238 ? 7.763 -1.842 -21.217 1.00 78.88 238 SER A C 1
ATOM 1909 O O . SER A 1 238 ? 8.604 -1.723 -22.101 1.00 78.88 238 SER A O 1
ATOM 1911 N N . GLU A 1 239 ? 6.473 -2.056 -21.488 1.00 75.25 239 GLU A N 1
ATOM 1912 C CA . GLU A 1 239 ? 5.942 -2.241 -22.846 1.00 75.25 239 GLU A CA 1
ATOM 1913 C C . GLU A 1 239 ? 5.874 -0.934 -23.644 1.00 75.25 239 GLU A C 1
ATOM 1915 O O . GLU A 1 239 ? 6.117 -0.922 -24.850 1.00 75.25 239 GLU A O 1
ATOM 1920 N N . PHE A 1 240 ? 5.550 0.183 -22.985 1.00 72.38 240 PHE A N 1
ATOM 1921 C CA . PHE A 1 240 ? 5.351 1.477 -23.646 1.00 72.38 240 PHE A CA 1
ATOM 1922 C C . PHE A 1 240 ? 6.572 2.409 -23.548 1.00 72.38 240 PHE A C 1
ATOM 1924 O O . PHE A 1 240 ? 6.435 3.607 -23.785 1.00 72.38 240 PHE A O 1
ATOM 1931 N N . ALA A 1 241 ? 7.758 1.870 -23.237 1.00 60.38 241 ALA A N 1
ATOM 1932 C CA . ALA A 1 241 ? 9.007 2.612 -23.006 1.00 60.38 241 ALA A CA 1
ATOM 1933 C C . ALA A 1 241 ? 9.651 3.246 -24.260 1.00 60.38 241 ALA A C 1
ATOM 1935 O O . ALA A 1 241 ? 10.683 3.907 -24.148 1.00 60.38 241 ALA A O 1
ATOM 1936 N N . GLU A 1 242 ? 9.107 3.030 -25.466 1.00 57.00 242 GLU A N 1
ATOM 1937 C CA . GLU A 1 242 ? 9.667 3.602 -26.697 1.00 57.00 242 GLU A CA 1
ATOM 1938 C C . GLU A 1 242 ? 8.656 4.443 -27.497 1.00 57.00 242 GLU A C 1
ATOM 1940 O O . GLU A 1 242 ? 7.778 3.933 -28.194 1.00 57.00 242 GLU A O 1
ATOM 1945 N N . LYS A 1 243 ? 8.858 5.771 -27.458 1.00 53.06 243 LYS A N 1
ATOM 1946 C CA . LYS A 1 243 ? 8.451 6.776 -28.468 1.00 53.06 243 LYS A CA 1
ATOM 1947 C C . LYS A 1 243 ? 6.994 6.706 -28.944 1.00 53.06 243 LYS A C 1
ATOM 1949 O O . LYS A 1 243 ? 6.709 6.890 -30.131 1.00 53.06 243 LYS A O 1
ATOM 1954 N N . SER A 1 244 ? 6.052 6.548 -28.021 1.00 59.81 244 SER A N 1
ATOM 1955 C CA . SER A 1 244 ? 4.626 6.732 -28.311 1.00 59.81 244 SER A CA 1
ATOM 1956 C C . SER A 1 244 ? 3.979 7.680 -27.300 1.00 59.81 244 SER A C 1
ATOM 1958 O O . SER A 1 244 ? 4.438 7.803 -26.172 1.00 59.81 244 SER A O 1
ATOM 1960 N N . HIS A 1 245 ? 2.888 8.353 -27.679 1.00 62.12 245 HIS A N 1
ATOM 1961 C CA . HIS A 1 245 ? 2.084 9.165 -26.746 1.00 62.12 245 HIS A CA 1
ATOM 1962 C C . HIS A 1 245 ? 1.655 8.367 -25.496 1.00 62.12 245 HIS A C 1
ATOM 1964 O O . HIS A 1 245 ? 1.512 8.927 -24.411 1.00 62.12 245 HIS A O 1
ATOM 1970 N N . ASN A 1 246 ? 1.522 7.046 -25.638 1.00 76.62 246 ASN A N 1
ATOM 1971 C CA . ASN A 1 246 ? 1.115 6.125 -24.579 1.00 76.62 246 ASN A CA 1
ATOM 1972 C C . ASN A 1 246 ? 2.177 5.981 -23.468 1.00 76.62 246 ASN A C 1
ATOM 1974 O O . ASN A 1 246 ? 1.857 5.536 -22.370 1.00 76.62 246 ASN A O 1
ATOM 1978 N N . GLU A 1 247 ? 3.420 6.400 -23.719 1.00 79.88 247 GLU A N 1
ATOM 1979 C CA . GLU A 1 247 ? 4.518 6.369 -22.749 1.00 79.88 247 GLU A CA 1
ATOM 1980 C C . GLU A 1 247 ? 4.276 7.311 -21.560 1.00 79.88 247 GLU A C 1
ATOM 1982 O O . GLU A 1 247 ? 4.446 6.934 -20.399 1.00 79.88 247 GLU A O 1
ATOM 1987 N N . ILE A 1 248 ? 3.821 8.539 -21.835 1.00 84.06 248 ILE A N 1
ATOM 1988 C CA . ILE A 1 248 ? 3.541 9.536 -20.791 1.00 84.06 248 ILE A CA 1
ATOM 1989 C C . ILE A 1 248 ? 2.396 9.047 -19.903 1.00 84.06 248 ILE A C 1
ATOM 1991 O O . ILE A 1 248 ? 2.480 9.147 -18.679 1.00 84.06 248 ILE A O 1
ATOM 1995 N N . GLU A 1 249 ? 1.351 8.486 -20.511 1.00 87.31 249 GLU A N 1
ATOM 1996 C CA . GLU A 1 249 ? 0.208 7.930 -19.787 1.00 87.31 249 GLU A CA 1
ATOM 1997 C C . GLU A 1 249 ? 0.631 6.748 -18.902 1.00 87.31 249 GLU A C 1
ATOM 1999 O O . GLU A 1 249 ? 0.249 6.696 -17.732 1.00 87.31 249 GLU A O 1
ATOM 2004 N N . ALA A 1 250 ? 1.487 5.850 -19.402 1.00 88.19 250 ALA A N 1
ATOM 2005 C CA . ALA A 1 250 ? 2.039 4.744 -18.618 1.00 88.19 250 ALA A CA 1
ATOM 2006 C C . ALA A 1 250 ? 2.838 5.236 -17.396 1.00 88.19 250 ALA A C 1
ATOM 2008 O O . ALA A 1 250 ? 2.615 4.773 -16.270 1.00 88.19 250 ALA A O 1
ATOM 2009 N N . ILE A 1 251 ? 3.718 6.228 -17.583 1.00 88.62 251 ILE A N 1
ATOM 2010 C CA . ILE A 1 251 ? 4.491 6.837 -16.490 1.00 88.62 251 ILE A CA 1
ATOM 2011 C C . ILE A 1 251 ? 3.556 7.510 -15.476 1.00 88.62 251 ILE A C 1
ATOM 2013 O O . ILE A 1 251 ? 3.714 7.328 -14.267 1.00 88.62 251 ILE A O 1
ATOM 2017 N N . GLN A 1 252 ? 2.553 8.257 -15.940 1.00 90.50 252 GLN A N 1
ATOM 2018 C CA . GLN A 1 252 ? 1.575 8.918 -15.075 1.00 90.50 252 GLN A CA 1
ATOM 2019 C C . GLN A 1 252 ? 0.782 7.914 -14.235 1.00 90.50 252 GLN A C 1
ATOM 2021 O O . GLN A 1 252 ? 0.632 8.113 -13.028 1.00 90.50 252 GLN A O 1
ATOM 2026 N N . VAL A 1 253 ? 0.320 6.817 -14.839 1.00 92.31 253 VAL A N 1
ATOM 2027 C CA . VAL A 1 253 ? -0.372 5.732 -14.131 1.00 92.31 253 VAL A CA 1
ATOM 2028 C C . VAL A 1 253 ? 0.535 5.123 -13.055 1.00 92.31 253 VAL A C 1
ATOM 2030 O O . VAL A 1 253 ? 0.107 4.978 -11.907 1.00 92.31 253 VAL A O 1
ATOM 2033 N N . SER A 1 254 ? 1.807 4.855 -13.372 1.00 92.19 254 SER A N 1
ATOM 2034 C CA . SER A 1 254 ? 2.812 4.378 -12.408 1.00 92.19 254 SER A CA 1
ATOM 2035 C C . SER A 1 254 ? 3.011 5.350 -11.237 1.00 92.19 254 SER A C 1
ATOM 2037 O O . SER A 1 254 ? 2.986 4.943 -10.066 1.00 92.19 254 SER A O 1
ATOM 2039 N N . CYS A 1 255 ? 3.125 6.652 -11.519 1.00 93.31 255 CYS A N 1
ATOM 2040 C CA . CYS A 1 255 ? 3.232 7.690 -10.495 1.00 93.31 255 CYS A CA 1
ATOM 2041 C C . CYS A 1 255 ? 1.995 7.729 -9.589 1.00 93.31 255 CYS A C 1
ATOM 2043 O O . CYS A 1 255 ? 2.142 7.814 -8.371 1.00 93.31 255 CYS A O 1
ATOM 2045 N N . VAL A 1 256 ? 0.789 7.625 -10.153 1.00 95.62 256 VAL A N 1
ATOM 2046 C CA . VAL A 1 256 ? -0.472 7.625 -9.395 1.00 95.62 256 VAL A CA 1
ATOM 2047 C C . VAL A 1 256 ? -0.570 6.401 -8.483 1.00 95.62 256 VAL A C 1
ATOM 2049 O O . VAL A 1 256 ? -0.877 6.543 -7.298 1.00 95.62 256 VAL A O 1
ATOM 2052 N N . ILE A 1 257 ? -0.261 5.208 -8.998 1.00 96.38 257 ILE A N 1
ATOM 2053 C CA . ILE A 1 257 ? -0.270 3.964 -8.213 1.00 96.38 257 ILE A CA 1
ATOM 2054 C C . ILE A 1 257 ? 0.733 4.062 -7.057 1.00 96.38 257 ILE A C 1
ATOM 2056 O O . ILE A 1 257 ? 0.378 3.806 -5.905 1.00 96.38 257 ILE A O 1
ATOM 2060 N N . THR A 1 258 ? 1.958 4.513 -7.338 1.00 95.38 258 THR A N 1
ATOM 2061 C CA . THR A 1 258 ? 3.019 4.681 -6.332 1.00 95.38 258 THR A CA 1
ATOM 2062 C C . THR A 1 258 ? 2.664 5.750 -5.293 1.00 95.38 258 THR A C 1
A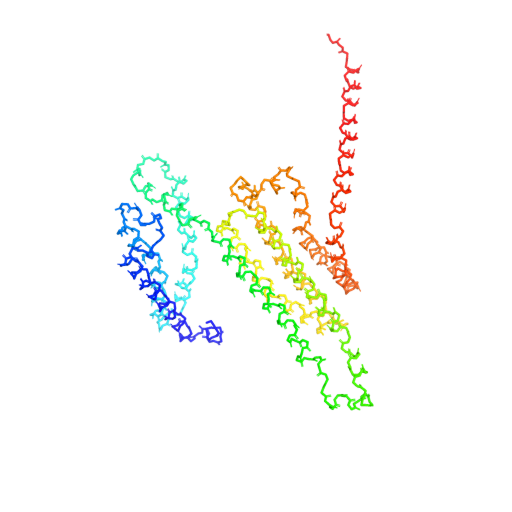TOM 2064 O O . THR A 1 258 ? 2.911 5.575 -4.093 1.00 95.38 258 THR A O 1
ATOM 2067 N N . PHE A 1 259 ? 2.042 6.851 -5.722 1.00 97.12 259 PHE A N 1
ATOM 2068 C CA . PHE A 1 259 ? 1.560 7.906 -4.836 1.00 97.12 259 PHE A CA 1
ATOM 2069 C C . PHE A 1 259 ? 0.520 7.362 -3.859 1.00 97.12 259 PHE A C 1
ATOM 2071 O O . PHE A 1 259 ? 0.686 7.514 -2.651 1.00 97.12 259 PHE A O 1
ATOM 2078 N N . PHE A 1 260 ? -0.515 6.673 -4.347 1.00 98.06 260 PHE A N 1
ATOM 2079 C CA . PHE A 1 260 ? -1.548 6.118 -3.472 1.00 98.06 260 PHE A CA 1
ATOM 2080 C C . PHE A 1 260 ? -1.013 5.002 -2.566 1.00 98.06 260 PHE A C 1
ATOM 2082 O O . PHE A 1 260 ? -1.318 4.987 -1.372 1.00 98.06 260 PHE A O 1
ATOM 2089 N N . ALA A 1 261 ? -0.144 4.127 -3.081 1.00 97.56 261 ALA A N 1
ATOM 2090 C CA . ALA A 1 261 ? 0.531 3.101 -2.287 1.00 97.56 261 ALA A CA 1
ATOM 2091 C C . ALA A 1 261 ? 1.264 3.699 -1.073 1.00 97.56 261 ALA A C 1
ATOM 2093 O O . ALA A 1 261 ? 1.200 3.146 0.028 1.00 97.56 261 ALA A O 1
ATOM 2094 N N . SER A 1 262 ? 1.917 4.851 -1.250 1.00 97.88 262 SER A N 1
ATOM 2095 C CA . SER A 1 262 ? 2.757 5.481 -0.229 1.00 97.88 262 SER A CA 1
ATOM 2096 C C . SER A 1 262 ? 2.030 6.509 0.652 1.00 97.88 262 SER A C 1
ATOM 2098 O O . SER A 1 262 ? 2.255 6.538 1.864 1.00 97.88 262 SER A O 1
ATOM 2100 N N . ILE A 1 263 ? 1.107 7.311 0.111 1.00 98.12 263 ILE A N 1
ATOM 2101 C CA . ILE A 1 263 ? 0.371 8.330 0.880 1.00 98.12 263 ILE A CA 1
ATOM 2102 C C . ILE A 1 263 ? -0.505 7.700 1.962 1.00 98.12 263 ILE A C 1
ATOM 2104 O O . ILE A 1 263 ? -0.641 8.263 3.046 1.00 98.12 263 ILE A O 1
ATOM 2108 N N . PHE A 1 264 ? -1.052 6.504 1.723 1.00 97.94 264 PHE A N 1
ATOM 2109 C CA . PHE A 1 264 ? -1.802 5.790 2.751 1.00 97.94 264 PHE A CA 1
ATOM 2110 C C . PHE A 1 264 ? -0.904 5.321 3.901 1.00 97.94 264 PHE A C 1
ATOM 2112 O O . PHE A 1 264 ? -1.339 5.377 5.048 1.00 97.94 264 PHE A O 1
ATOM 2119 N N . GLN A 1 265 ? 0.363 4.963 3.653 1.00 98.12 265 GLN A N 1
ATOM 2120 C CA . GLN A 1 265 ? 1.318 4.691 4.739 1.00 98.12 265 GLN A CA 1
ATOM 2121 C C . GLN A 1 265 ? 1.630 5.958 5.539 1.00 98.12 265 GLN A C 1
ATOM 2123 O O . GLN A 1 265 ? 1.651 5.934 6.772 1.00 98.12 265 GLN A O 1
ATOM 2128 N N . PHE A 1 266 ? 1.799 7.091 4.853 1.00 97.94 266 PHE A N 1
ATOM 2129 C CA . PHE A 1 266 ? 1.937 8.387 5.513 1.00 97.94 266 PHE A CA 1
ATOM 2130 C C . PHE A 1 266 ? 0.684 8.736 6.340 1.00 97.94 266 PHE A C 1
ATOM 2132 O O . PHE A 1 266 ? 0.799 9.211 7.468 1.00 97.94 266 PHE A O 1
ATOM 2139 N N . ALA A 1 267 ? -0.516 8.426 5.845 1.00 95.12 267 ALA A N 1
ATOM 2140 C CA . ALA A 1 267 ? -1.769 8.621 6.573 1.00 95.12 267 ALA A CA 1
ATOM 2141 C C . ALA A 1 267 ? -1.897 7.713 7.813 1.00 95.12 267 ALA A C 1
ATOM 2143 O O . ALA A 1 267 ? -2.467 8.127 8.825 1.00 95.12 267 ALA A O 1
ATOM 2144 N N . ILE A 1 268 ? -1.354 6.488 7.780 1.00 95.56 268 ILE A N 1
ATOM 2145 C CA . ILE A 1 268 ? -1.262 5.621 8.971 1.00 95.56 268 ILE A CA 1
ATOM 2146 C C . ILE A 1 268 ? -0.412 6.310 10.038 1.00 95.56 268 ILE A C 1
ATOM 2148 O O . ILE A 1 268 ? -0.804 6.359 11.204 1.00 95.56 268 ILE A O 1
ATOM 2152 N N . TRP A 1 269 ? 0.731 6.868 9.639 1.00 97.19 269 TRP A N 1
ATOM 2153 C CA . TRP A 1 269 ? 1.626 7.584 10.538 1.00 97.19 269 TRP A CA 1
ATOM 2154 C C . TRP A 1 269 ? 0.981 8.826 11.155 1.00 97.19 269 TRP A C 1
ATOM 2156 O O . TRP A 1 269 ? 1.024 8.991 12.374 1.00 97.19 269 TRP A O 1
ATOM 2166 N N . THR A 1 270 ? 0.325 9.670 10.354 1.00 93.94 270 THR A N 1
ATOM 2167 C CA . THR A 1 270 ? -0.386 10.845 10.882 1.00 93.94 270 THR A CA 1
ATOM 2168 C C . THR A 1 270 ? -1.529 10.440 11.809 1.00 93.94 270 THR A C 1
ATOM 2170 O O . THR A 1 270 ? -1.695 11.041 12.867 1.00 93.94 270 THR A O 1
ATOM 2173 N N . THR A 1 271 ? -2.259 9.370 11.483 1.00 90.44 271 THR A N 1
ATOM 2174 C CA . THR A 1 271 ? -3.302 8.803 12.353 1.00 90.44 271 THR A CA 1
ATOM 2175 C C . THR A 1 271 ? -2.732 8.332 13.692 1.00 90.44 271 THR A C 1
ATOM 2177 O O . THR A 1 271 ? -3.339 8.569 14.737 1.00 90.44 271 THR A O 1
ATOM 2180 N N . ALA A 1 272 ? -1.561 7.694 13.682 1.00 93.75 272 ALA A N 1
ATOM 2181 C CA . ALA A 1 272 ? -0.876 7.271 14.899 1.00 93.75 272 ALA A CA 1
ATOM 2182 C C . ALA A 1 272 ? -0.396 8.481 15.728 1.00 93.75 272 ALA A C 1
ATOM 2184 O O . ALA A 1 272 ? -0.523 8.498 16.951 1.00 93.75 272 ALA A O 1
ATOM 2185 N N . LEU A 1 273 ? 0.061 9.555 15.079 1.00 93.69 273 LEU A N 1
ATOM 2186 C CA . LEU A 1 273 ? 0.446 10.793 15.766 1.00 93.69 273 LEU A CA 1
ATOM 2187 C C . LEU A 1 273 ? -0.724 11.494 16.474 1.00 93.69 273 LEU A C 1
ATOM 2189 O O . LEU A 1 273 ? -0.502 12.122 17.507 1.00 93.69 273 LEU A O 1
ATOM 2193 N N . LEU A 1 274 ? -1.963 11.369 15.980 1.00 90.12 274 LEU A N 1
ATOM 2194 C CA . LEU A 1 274 ? -3.142 11.935 16.659 1.00 90.12 274 LEU A CA 1
ATOM 2195 C C . LEU A 1 274 ? -3.358 11.338 18.061 1.00 90.12 274 LEU A C 1
ATOM 2197 O O . LEU A 1 274 ? -3.837 12.031 18.953 1.00 90.12 274 LEU A O 1
ATOM 2201 N N . HIS A 1 275 ? -2.976 10.073 18.266 1.00 88.56 275 HIS A N 1
ATOM 2202 C CA . HIS A 1 275 ? -3.077 9.362 19.546 1.00 88.56 275 HIS A CA 1
ATOM 2203 C C . HIS A 1 275 ? -1.708 8.790 19.952 1.00 88.56 275 HIS A C 1
ATOM 2205 O O . HIS A 1 275 ? -1.566 7.606 20.282 1.00 88.56 275 HIS A O 1
ATOM 2211 N N . GLU A 1 276 ? -0.674 9.637 19.910 1.00 89.62 276 GLU A N 1
ATOM 2212 C CA . GLU A 1 276 ? 0.735 9.228 20.014 1.00 89.62 276 GLU A CA 1
ATOM 2213 C C . GLU A 1 276 ? 1.105 8.508 21.324 1.00 89.62 276 GLU A C 1
ATOM 2215 O O . GLU A 1 276 ? 2.052 7.720 21.358 1.00 89.62 276 GLU A O 1
ATOM 2220 N N . ARG A 1 277 ? 0.370 8.755 22.419 1.00 89.75 277 ARG A N 1
ATOM 2221 C CA . ARG A 1 277 ? 0.633 8.122 23.722 1.00 89.75 277 ARG A CA 1
ATOM 2222 C C . ARG A 1 277 ? 0.268 6.640 23.734 1.00 89.75 277 ARG A C 1
ATOM 2224 O O . ARG A 1 277 ? 0.945 5.870 24.409 1.00 89.75 277 ARG A O 1
ATOM 2231 N N . GLU A 1 278 ? -0.763 6.257 22.986 1.00 88.69 278 GLU A N 1
ATOM 2232 C CA . GLU A 1 278 ? -1.303 4.894 22.963 1.00 88.69 278 GLU A CA 1
ATOM 2233 C C . GLU A 1 278 ? -0.773 4.065 21.791 1.00 88.69 278 GLU A C 1
ATOM 2235 O O . GLU A 1 278 ? -0.578 2.855 21.917 1.00 88.69 278 GLU A O 1
ATOM 2240 N N . THR A 1 279 ? -0.562 4.709 20.641 1.00 91.62 279 THR A N 1
ATOM 2241 C CA . THR A 1 279 ? -0.306 4.018 19.367 1.00 91.62 279 THR A CA 1
ATOM 2242 C C . THR A 1 279 ? 1.157 4.028 18.938 1.00 91.62 279 THR A C 1
ATOM 2244 O O . THR A 1 279 ? 1.527 3.213 18.091 1.00 91.62 279 THR A O 1
ATOM 2247 N N . LEU A 1 280 ? 1.994 4.898 19.521 1.00 94.62 280 LEU A N 1
ATOM 2248 C CA . LEU A 1 280 ? 3.395 5.069 19.135 1.00 94.62 280 LEU A CA 1
ATOM 2249 C C . LEU A 1 280 ? 4.377 4.937 20.301 1.00 94.62 280 LEU A C 1
ATOM 2251 O O . LEU A 1 280 ? 4.166 5.420 21.422 1.00 94.62 280 LEU A O 1
ATOM 2255 N N . HIS A 1 281 ? 5.533 4.358 19.979 1.00 94.75 281 HIS A N 1
ATOM 2256 C CA . HIS A 1 281 ? 6.698 4.320 20.853 1.00 94.75 281 HIS A CA 1
ATOM 2257 C C . HIS A 1 281 ? 7.265 5.740 21.101 1.00 94.75 281 HIS A C 1
ATOM 2259 O O . HIS A 1 281 ? 7.339 6.534 20.157 1.00 94.75 281 HIS A O 1
ATOM 2265 N N . PRO A 1 282 ? 7.750 6.075 22.321 1.00 93.12 282 PRO A N 1
ATOM 2266 C CA . PRO A 1 282 ? 8.242 7.415 22.678 1.00 93.12 282 PRO A CA 1
ATOM 2267 C C . PRO A 1 282 ? 9.260 8.054 21.722 1.00 93.12 282 PRO A C 1
ATOM 2269 O O . PRO A 1 282 ? 9.288 9.271 21.580 1.00 93.12 282 PRO A O 1
ATOM 2272 N N . PHE A 1 283 ? 10.088 7.258 21.041 1.00 92.19 283 PHE A N 1
ATOM 2273 C CA . PHE A 1 283 ? 11.091 7.776 20.098 1.00 92.19 283 PHE A CA 1
ATOM 2274 C C . PHE A 1 283 ? 10.510 8.389 18.821 1.00 92.19 283 PHE A C 1
ATOM 2276 O O . PHE A 1 283 ? 11.191 9.196 18.188 1.00 92.19 283 PHE A O 1
ATOM 2283 N N . ALA A 1 284 ? 9.287 8.011 18.456 1.00 92.38 284 ALA A N 1
ATOM 2284 C CA . ALA A 1 284 ? 8.651 8.391 17.201 1.00 92.38 284 ALA A CA 1
ATOM 2285 C C . ALA A 1 284 ? 7.600 9.519 17.391 1.00 92.38 284 ALA A C 1
ATOM 2287 O O . ALA A 1 284 ? 7.190 10.173 16.433 1.00 92.38 284 ALA A O 1
ATOM 2288 N N . ARG A 1 285 ? 7.212 9.798 18.642 1.00 93.12 285 ARG A N 1
ATOM 2289 C CA . ARG A 1 285 ? 6.284 10.876 19.043 1.00 93.12 285 ARG A CA 1
ATOM 2290 C C . ARG A 1 285 ? 6.774 12.268 18.642 1.00 93.12 285 ARG A C 1
ATOM 2292 O O . ARG A 1 285 ? 7.946 12.429 18.302 1.00 93.12 285 ARG A O 1
ATOM 2299 N N . TYR A 1 286 ? 5.915 13.283 18.719 1.00 91.44 286 TYR A N 1
ATOM 2300 C CA . TYR A 1 286 ? 6.328 14.666 18.467 1.00 91.44 286 TYR A CA 1
ATOM 2301 C C . TYR A 1 286 ? 7.534 15.058 19.338 1.00 91.44 286 TYR A C 1
ATOM 2303 O O . TYR A 1 286 ? 7.564 14.828 20.545 1.00 91.44 286 TYR A O 1
ATOM 2311 N N . GLY A 1 287 ? 8.574 15.610 18.705 1.00 87.38 287 GLY A N 1
ATOM 2312 C CA . GLY A 1 287 ? 9.846 15.934 19.370 1.00 87.38 287 GLY A CA 1
ATOM 2313 C C . GLY A 1 287 ? 10.751 14.730 19.679 1.00 87.38 287 GLY A C 1
ATOM 2314 O O . GLY A 1 287 ? 11.853 14.909 20.199 1.00 87.38 287 GLY A O 1
ATOM 2315 N N . GLY A 1 288 ? 10.329 13.511 19.337 1.00 89.25 288 GLY A N 1
ATOM 2316 C CA . GLY A 1 288 ? 11.114 12.290 19.472 1.00 89.25 288 GLY A CA 1
ATOM 2317 C C . GLY A 1 288 ? 12.331 12.256 18.543 1.00 89.25 288 GLY A C 1
ATOM 2318 O O . GLY A 1 288 ? 12.362 12.891 17.487 1.00 89.25 288 GLY A O 1
ATOM 2319 N N . LYS A 1 289 ? 13.350 11.475 18.930 1.00 89.75 289 LYS A N 1
ATOM 2320 C CA . LYS A 1 289 ? 14.628 11.364 18.196 1.00 89.75 289 LYS A CA 1
ATOM 2321 C C . LYS A 1 289 ? 14.453 10.891 16.750 1.00 89.75 289 LYS A C 1
ATOM 2323 O O . LYS A 1 289 ? 15.207 11.317 15.882 1.00 89.75 289 LYS A O 1
ATOM 2328 N N . GLU A 1 290 ? 13.472 10.027 16.508 1.00 91.81 290 GLU A N 1
ATOM 2329 C CA . GLU A 1 290 ? 13.234 9.398 15.207 1.00 91.81 290 GLU A CA 1
ATOM 2330 C C . GLU A 1 290 ? 12.047 10.031 14.461 1.00 91.81 290 GLU A C 1
ATOM 2332 O O . GLU A 1 290 ? 11.807 9.699 13.306 1.00 91.81 290 GLU A O 1
ATOM 2337 N N . HIS A 1 291 ? 11.339 10.996 15.062 1.00 92.94 291 HIS A N 1
ATOM 2338 C CA . HIS A 1 291 ? 10.154 11.625 14.467 1.00 92.94 291 HIS A CA 1
ATOM 2339 C C . HIS A 1 291 ? 10.436 12.272 13.104 1.00 92.94 291 HIS A C 1
ATOM 2341 O O . HIS A 1 291 ? 9.783 11.956 12.112 1.00 92.94 291 HIS A O 1
ATOM 2347 N N . ALA A 1 292 ? 11.447 13.146 13.037 1.00 92.00 292 ALA A N 1
ATOM 2348 C CA . ALA A 1 292 ? 11.814 13.836 11.799 1.00 92.00 292 ALA A CA 1
ATOM 2349 C C . ALA A 1 292 ? 12.299 12.860 10.715 1.00 92.00 292 ALA A C 1
ATOM 2351 O O . ALA A 1 292 ? 12.044 13.060 9.529 1.00 92.00 292 ALA A O 1
ATOM 2352 N N . PHE A 1 293 ? 12.977 11.786 11.127 1.00 92.88 293 PHE A N 1
ATOM 2353 C CA . PHE A 1 293 ? 13.446 10.750 10.216 1.00 92.88 293 PHE A CA 1
ATOM 2354 C C . PHE A 1 293 ? 12.287 9.914 9.662 1.00 92.88 293 PHE A C 1
ATOM 2356 O O . PHE A 1 293 ? 12.235 9.679 8.459 1.00 92.88 293 PHE A O 1
ATOM 2363 N N . MET A 1 294 ? 11.328 9.527 10.508 1.00 94.31 294 MET A N 1
ATOM 2364 C CA . MET A 1 294 ? 10.110 8.829 10.089 1.00 94.31 294 MET A CA 1
ATOM 2365 C C . MET A 1 294 ? 9.266 9.680 9.144 1.00 94.31 294 MET A C 1
ATOM 2367 O O . MET A 1 294 ? 8.851 9.183 8.101 1.00 94.31 294 MET A O 1
ATOM 2371 N N . PHE A 1 295 ? 9.083 10.967 9.457 1.00 95.31 295 PHE A N 1
ATOM 2372 C CA . PHE A 1 295 ? 8.403 11.909 8.571 1.00 95.31 295 PHE A CA 1
ATOM 2373 C C . PHE A 1 295 ? 9.057 11.945 7.187 1.00 95.31 295 PHE A C 1
ATOM 2375 O O . PHE A 1 295 ? 8.373 11.717 6.196 1.00 95.31 295 PHE A O 1
ATOM 2382 N N . ALA A 1 296 ? 10.377 12.161 7.125 1.00 94.12 296 ALA A N 1
ATOM 2383 C CA . ALA A 1 296 ? 11.108 12.225 5.861 1.00 94.12 296 ALA A CA 1
ATOM 2384 C C . ALA A 1 296 ? 11.051 10.900 5.084 1.00 94.12 296 ALA A C 1
ATOM 2386 O O . ALA A 1 296 ? 10.915 10.899 3.865 1.00 94.12 296 ALA A O 1
ATOM 2387 N N . LYS A 1 297 ? 11.124 9.764 5.787 1.00 94.38 297 LYS A N 1
ATOM 2388 C CA . LYS A 1 297 ? 11.053 8.430 5.181 1.00 94.38 297 LYS A CA 1
ATOM 2389 C C . LYS A 1 297 ? 9.694 8.175 4.526 1.00 94.38 297 LYS A C 1
ATOM 2391 O O . LYS A 1 297 ? 9.640 7.703 3.396 1.00 94.38 297 LYS A O 1
ATOM 2396 N N . LEU A 1 298 ? 8.610 8.489 5.235 1.00 96.31 298 LEU A N 1
ATOM 2397 C CA . LEU A 1 298 ? 7.238 8.270 4.774 1.00 96.31 298 LEU A CA 1
ATOM 2398 C C . LEU A 1 298 ? 6.783 9.307 3.737 1.00 96.31 298 LEU A C 1
ATOM 2400 O O . LEU A 1 298 ? 5.886 9.008 2.956 1.00 96.31 298 LEU A O 1
ATOM 2404 N N . SER A 1 299 ? 7.368 10.509 3.720 1.00 95.81 299 SER A N 1
ATOM 2405 C CA . SER A 1 299 ? 7.018 11.560 2.756 1.00 95.81 299 SER A CA 1
ATOM 2406 C C . SER A 1 299 ? 7.790 11.477 1.438 1.00 95.81 299 SER A C 1
ATOM 2408 O O . SER A 1 299 ? 7.325 12.025 0.441 1.00 95.81 299 SER A O 1
ATOM 2410 N N . LEU A 1 300 ? 8.924 10.767 1.397 1.00 94.19 300 LEU A N 1
ATOM 2411 C CA . LEU A 1 300 ? 9.795 10.718 0.221 1.00 94.19 300 LEU A CA 1
ATOM 2412 C C . LEU A 1 300 ? 9.069 10.204 -1.034 1.00 94.19 300 LEU A C 1
ATOM 2414 O O . LEU A 1 300 ? 9.009 10.919 -2.030 1.00 94.19 300 LEU A O 1
ATOM 2418 N N . TYR A 1 301 ? 8.470 9.011 -0.987 1.00 94.19 301 TYR A N 1
ATOM 2419 C CA . TYR A 1 301 ? 7.746 8.455 -2.141 1.00 94.19 301 TYR A CA 1
ATOM 2420 C C . TYR A 1 301 ? 6.534 9.292 -2.573 1.00 94.19 301 TYR A C 1
ATOM 2422 O O . TYR A 1 301 ? 6.439 9.579 -3.768 1.00 94.19 301 TYR A O 1
ATOM 2430 N N . PRO A 1 302 ? 5.635 9.735 -1.669 1.00 96.19 302 PRO A N 1
ATOM 2431 C CA . PRO A 1 302 ? 4.514 10.588 -2.055 1.00 96.19 302 PRO A CA 1
ATOM 2432 C C . PRO A 1 302 ? 4.968 11.895 -2.712 1.00 96.19 302 PRO A C 1
ATO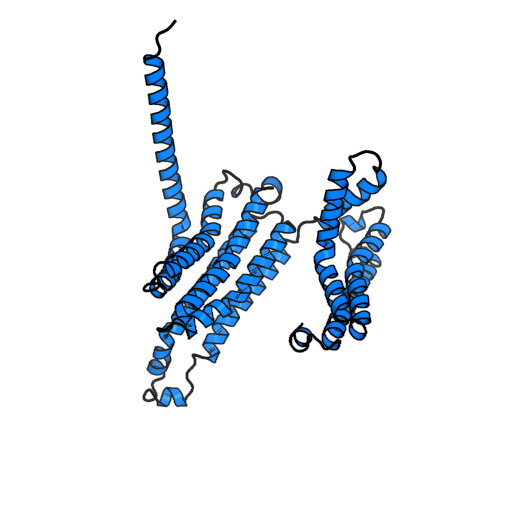M 2434 O O . PRO A 1 302 ? 4.415 12.293 -3.731 1.00 96.19 302 PRO A O 1
ATOM 2437 N N . CYS A 1 303 ? 5.998 12.556 -2.173 1.00 94.88 303 CYS A N 1
ATOM 2438 C CA . CYS A 1 303 ? 6.498 13.809 -2.736 1.00 94.88 303 CYS A CA 1
ATOM 2439 C C . CYS A 1 303 ? 7.156 13.605 -4.101 1.00 94.88 303 CYS A C 1
ATOM 2441 O O . CYS A 1 303 ? 6.919 14.392 -5.016 1.00 94.88 303 CYS A O 1
ATOM 2443 N N . VAL A 1 304 ? 7.974 12.562 -4.247 1.00 92.75 304 VAL A N 1
ATOM 2444 C CA . VAL A 1 304 ? 8.700 12.310 -5.493 1.00 92.75 304 VAL A CA 1
ATOM 2445 C C . VAL A 1 304 ? 7.758 11.829 -6.598 1.00 92.75 304 VAL A C 1
ATOM 2447 O O . VAL A 1 304 ? 7.836 12.344 -7.707 1.00 92.75 304 VAL A O 1
ATOM 2450 N N . SER A 1 305 ? 6.821 10.924 -6.300 1.00 93.38 305 SER A N 1
ATOM 2451 C CA . SER A 1 305 ? 5.813 10.464 -7.272 1.00 93.38 305 SER A CA 1
ATOM 2452 C C . SER A 1 305 ? 4.887 11.593 -7.730 1.00 93.38 305 SER A C 1
ATOM 2454 O O . SER A 1 305 ? 4.646 11.742 -8.926 1.00 93.38 305 SER A O 1
ATOM 2456 N N . LEU A 1 306 ? 4.428 12.440 -6.803 1.00 94.50 306 LEU A N 1
ATOM 2457 C CA . LEU A 1 306 ? 3.618 13.611 -7.130 1.00 94.50 306 LEU A CA 1
ATOM 2458 C C . LEU A 1 306 ? 4.413 14.637 -7.952 1.00 94.50 306 LEU A C 1
ATOM 2460 O O . LEU A 1 306 ? 3.903 15.181 -8.929 1.00 94.50 306 LEU A O 1
ATOM 2464 N N . GLY A 1 307 ? 5.672 14.880 -7.580 1.00 92.38 307 GLY A N 1
ATOM 2465 C CA . GLY A 1 307 ? 6.578 15.750 -8.326 1.00 92.38 307 GLY A CA 1
ATOM 2466 C C . GLY A 1 307 ? 6.820 15.247 -9.747 1.00 92.38 307 GLY A C 1
ATOM 2467 O O . GLY A 1 307 ? 6.692 16.023 -10.687 1.00 92.38 307 GLY A O 1
ATOM 2468 N N . ALA A 1 308 ? 7.096 13.951 -9.915 1.00 90.06 308 ALA A N 1
ATOM 2469 C CA . ALA A 1 308 ? 7.268 13.315 -11.219 1.00 90.06 308 ALA A CA 1
ATOM 2470 C C . ALA A 1 308 ? 5.992 13.400 -12.071 1.00 90.06 308 ALA A C 1
ATOM 2472 O O . ALA A 1 308 ? 6.069 13.731 -13.251 1.00 90.06 308 ALA A O 1
ATOM 2473 N N . PHE A 1 309 ? 4.812 13.205 -11.478 1.00 91.88 309 PHE A N 1
ATOM 2474 C CA . PHE A 1 309 ? 3.539 13.381 -12.178 1.00 91.88 309 PHE A CA 1
ATOM 2475 C C . PHE A 1 309 ? 3.371 14.811 -12.719 1.00 91.88 309 PHE A C 1
ATOM 2477 O O . PHE A 1 309 ? 3.101 15.009 -13.898 1.00 91.88 309 PHE A O 1
ATOM 2484 N N . PHE A 1 310 ? 3.592 15.837 -11.895 1.00 91.44 310 PHE A N 1
ATOM 2485 C CA . PHE A 1 310 ? 3.494 17.216 -12.384 1.00 91.44 310 PHE A CA 1
ATOM 2486 C C . PHE A 1 310 ? 4.588 17.558 -13.396 1.00 91.44 310 PHE A C 1
ATOM 2488 O O . PHE A 1 310 ? 4.324 18.261 -14.368 1.00 91.44 310 PHE A O 1
ATOM 2495 N N . LEU A 1 311 ? 5.804 17.049 -13.200 1.00 88.69 311 LEU A N 1
ATOM 2496 C CA . LEU A 1 311 ? 6.918 17.306 -14.104 1.00 88.69 311 LEU A CA 1
ATOM 2497 C C . LEU A 1 311 ? 6.695 16.655 -15.473 1.00 88.69 311 LEU A C 1
ATOM 2499 O O . LEU A 1 311 ? 7.003 17.277 -16.479 1.00 88.69 311 LEU A O 1
ATOM 2503 N N . THR A 1 312 ? 6.097 15.465 -15.527 1.00 86.31 312 THR A N 1
ATOM 2504 C CA . THR A 1 312 ? 5.716 14.799 -16.786 1.00 86.31 312 THR A CA 1
ATOM 2505 C C . THR A 1 312 ? 4.574 15.526 -17.501 1.00 86.31 312 THR A C 1
ATOM 2507 O O . THR A 1 312 ? 4.597 15.621 -18.725 1.00 86.31 312 THR A O 1
ATOM 2510 N N . CYS A 1 313 ? 3.629 16.125 -16.766 1.00 85.44 313 CYS A N 1
ATOM 2511 C CA . CYS A 1 313 ? 2.604 17.003 -17.345 1.00 85.44 313 CYS A CA 1
ATOM 2512 C C . CYS A 1 313 ? 3.182 18.303 -17.936 1.00 85.44 313 CYS A C 1
ATOM 2514 O O . CYS A 1 313 ? 2.638 18.824 -18.906 1.00 85.44 313 CYS A O 1
ATOM 2516 N N . LEU A 1 314 ? 4.243 18.855 -17.334 1.00 85.25 314 LEU A N 1
ATOM 2517 C CA . LEU A 1 314 ? 4.833 20.140 -17.734 1.00 85.25 314 LEU A CA 1
ATOM 2518 C C . LEU A 1 314 ? 5.957 20.002 -18.773 1.00 85.25 314 LEU A C 1
ATOM 2520 O O . LEU A 1 314 ? 6.106 20.869 -19.629 1.00 85.25 314 LEU A O 1
ATOM 2524 N N . LEU A 1 315 ? 6.758 18.939 -18.684 1.00 82.12 315 LEU A N 1
ATOM 2525 C CA . LEU A 1 315 ? 7.933 18.659 -19.514 1.00 82.12 315 LEU A CA 1
ATOM 2526 C C . LEU A 1 315 ? 7.787 17.279 -20.162 1.00 82.12 315 LEU A C 1
ATOM 2528 O O . LEU A 1 315 ? 8.527 16.343 -19.848 1.00 82.12 315 LEU A O 1
ATOM 2532 N N . SER A 1 316 ? 6.821 17.159 -21.072 1.00 75.38 316 SER A N 1
ATOM 2533 C CA . SER A 1 316 ? 6.513 15.906 -21.774 1.00 75.38 316 SER A CA 1
ATOM 2534 C C . SER A 1 316 ? 7.737 15.297 -22.472 1.00 75.38 316 SER A C 1
ATOM 2536 O O . SER A 1 316 ? 7.925 14.082 -22.415 1.00 75.38 316 SER A O 1
ATOM 2538 N N . GLU A 1 317 ? 8.613 16.134 -23.041 1.00 75.62 317 GLU A N 1
ATOM 2539 C CA . GLU A 1 317 ? 9.835 15.722 -23.754 1.00 75.62 317 GLU A CA 1
ATOM 2540 C C . GLU A 1 317 ? 10.881 15.017 -22.871 1.00 75.62 317 GLU A C 1
ATOM 2542 O O . GLU A 1 317 ? 11.688 14.247 -23.384 1.00 75.62 317 GLU A O 1
ATOM 2547 N N . PHE A 1 318 ? 10.872 15.242 -21.551 1.00 76.81 318 PHE A N 1
ATOM 2548 C CA . PHE A 1 318 ? 11.858 14.671 -20.616 1.00 76.81 318 PHE A CA 1
ATOM 2549 C C . PHE A 1 318 ? 11.259 13.637 -19.654 1.00 76.81 318 PHE A C 1
ATOM 2551 O O . PHE A 1 318 ? 11.929 13.210 -18.711 1.00 76.81 318 PHE A O 1
ATOM 2558 N N . SER A 1 319 ? 10.003 13.240 -19.866 1.00 76.06 319 SER A N 1
ATOM 2559 C CA . SER A 1 319 ? 9.237 12.357 -18.974 1.00 76.06 319 SER A CA 1
ATOM 2560 C C . SER A 1 319 ? 9.972 11.056 -18.617 1.00 76.06 319 SER A C 1
ATOM 2562 O O . SER A 1 319 ? 10.036 10.677 -17.446 1.00 76.06 319 SER A O 1
ATOM 2564 N N . THR A 1 320 ? 10.614 10.431 -19.599 1.00 75.75 320 THR A N 1
ATOM 2565 C CA . THR A 1 320 ? 11.377 9.179 -19.466 1.00 75.75 320 THR A CA 1
ATOM 2566 C C . THR A 1 320 ? 12.620 9.348 -18.605 1.00 75.75 320 THR A C 1
ATOM 2568 O O . THR A 1 320 ? 12.840 8.612 -17.642 1.00 75.75 320 THR A O 1
ATOM 2571 N N . ALA A 1 321 ? 13.411 10.381 -18.896 1.00 81.25 321 ALA A N 1
ATOM 2572 C CA . ALA A 1 321 ? 14.605 10.720 -18.139 1.00 81.25 321 ALA A CA 1
ATOM 2573 C C . ALA A 1 321 ? 14.257 11.022 -16.677 1.00 81.25 321 ALA A C 1
ATOM 2575 O O . ALA A 1 321 ? 14.964 10.578 -15.776 1.00 81.25 321 ALA A O 1
ATOM 2576 N N . ILE A 1 322 ? 13.144 11.721 -16.434 1.00 79.75 322 ILE A N 1
ATOM 2577 C CA . ILE A 1 322 ? 12.632 12.005 -15.088 1.00 79.75 322 ILE A CA 1
ATOM 2578 C C . ILE A 1 322 ? 12.288 10.704 -14.357 1.00 79.75 322 ILE A C 1
ATOM 2580 O O . ILE A 1 322 ? 12.688 10.530 -13.205 1.00 79.75 322 ILE A O 1
ATOM 2584 N N . PHE A 1 323 ? 11.578 9.784 -15.014 1.00 78.69 323 PHE A N 1
ATOM 2585 C CA . PHE A 1 323 ? 11.173 8.516 -14.412 1.00 78.69 323 PHE A CA 1
ATOM 2586 C C . PHE A 1 323 ? 12.371 7.611 -14.088 1.00 78.69 323 PHE A C 1
ATOM 2588 O O . PHE A 1 323 ? 12.491 7.123 -12.962 1.00 78.69 323 PHE A O 1
ATOM 2595 N N . HIS A 1 324 ? 13.315 7.441 -15.016 1.00 82.50 324 HIS A N 1
ATOM 2596 C CA . HIS A 1 324 ? 14.528 6.659 -14.759 1.00 82.50 324 HIS A CA 1
ATOM 2597 C C . HIS A 1 324 ? 15.418 7.307 -13.695 1.00 82.50 324 HIS A C 1
ATOM 2599 O O . HIS A 1 324 ? 15.928 6.620 -12.807 1.00 82.50 324 HIS A O 1
ATOM 2605 N N . LEU A 1 325 ? 15.566 8.636 -13.727 1.00 84.75 325 LEU A N 1
ATOM 2606 C CA . LEU A 1 325 ? 16.317 9.360 -12.707 1.00 84.75 325 LEU A CA 1
ATOM 2607 C C . LEU A 1 325 ? 15.679 9.173 -11.330 1.00 84.75 325 LEU A C 1
ATOM 2609 O O . LEU A 1 325 ? 16.394 8.955 -10.358 1.00 84.75 325 LEU A O 1
ATOM 2613 N N . MET A 1 326 ? 14.350 9.200 -11.240 1.00 83.56 326 MET A N 1
ATOM 2614 C CA . MET A 1 326 ? 13.619 8.931 -10.006 1.00 83.56 326 MET A CA 1
ATOM 2615 C C . MET A 1 326 ? 13.935 7.533 -9.453 1.00 83.56 326 MET A C 1
ATOM 2617 O O . MET A 1 326 ? 14.289 7.414 -8.278 1.00 83.56 326 MET A O 1
ATOM 2621 N N . GLN A 1 327 ? 13.849 6.497 -10.293 1.00 82.94 327 GLN A N 1
ATOM 2622 C CA . GLN A 1 327 ? 14.134 5.108 -9.909 1.00 82.94 327 GLN A CA 1
ATOM 2623 C C . GLN A 1 327 ? 15.559 4.929 -9.367 1.00 82.94 327 GLN A C 1
ATOM 2625 O O . GLN A 1 327 ? 15.779 4.156 -8.438 1.00 82.94 327 GLN A O 1
ATOM 2630 N N . ILE A 1 328 ? 16.524 5.682 -9.898 1.00 86.62 328 ILE A N 1
ATOM 2631 C CA . ILE A 1 328 ? 17.919 5.644 -9.445 1.00 86.62 328 ILE A CA 1
ATOM 2632 C C . ILE A 1 328 ? 18.113 6.489 -8.180 1.00 86.62 328 ILE A C 1
ATOM 2634 O O . ILE A 1 328 ? 18.716 6.028 -7.214 1.00 86.62 328 ILE A O 1
ATOM 2638 N N . VAL A 1 329 ? 17.609 7.725 -8.154 1.00 87.69 329 VAL A N 1
ATOM 2639 C CA . VAL A 1 329 ? 17.860 8.697 -7.078 1.00 87.69 329 VAL A CA 1
ATOM 2640 C C . VAL A 1 329 ? 17.197 8.288 -5.768 1.00 87.69 329 VAL A C 1
ATOM 2642 O O . VAL A 1 329 ? 17.798 8.476 -4.710 1.00 87.69 329 VAL A O 1
ATOM 2645 N N . ILE A 1 330 ? 15.987 7.722 -5.804 1.00 89.38 330 ILE A N 1
ATOM 2646 C CA . ILE A 1 330 ? 15.247 7.353 -4.590 1.00 89.38 330 ILE A CA 1
ATOM 2647 C C . ILE A 1 330 ? 16.042 6.378 -3.693 1.00 89.38 330 ILE A C 1
ATOM 2649 O O . ILE A 1 330 ? 16.212 6.693 -2.512 1.00 89.38 330 ILE A O 1
ATOM 2653 N N . PRO A 1 331 ? 16.574 5.241 -4.183 1.00 90.94 331 PRO A N 1
ATOM 2654 C CA . PRO A 1 331 ? 17.392 4.332 -3.376 1.00 90.94 331 PRO A CA 1
ATOM 2655 C C . PRO A 1 331 ? 18.574 5.023 -2.686 1.00 90.94 331 PRO A C 1
ATOM 2657 O O . PRO A 1 331 ? 18.791 4.840 -1.483 1.00 90.94 331 PRO A O 1
ATOM 2660 N N . PHE A 1 332 ? 19.302 5.877 -3.413 1.00 90.12 332 PHE A N 1
ATOM 2661 C CA . PHE A 1 332 ? 20.408 6.649 -2.840 1.00 90.12 332 PHE A CA 1
ATOM 2662 C C . PHE A 1 332 ? 19.917 7.668 -1.807 1.00 90.12 332 PHE A C 1
ATOM 2664 O O . PHE A 1 332 ? 20.537 7.824 -0.752 1.00 90.12 332 PHE A O 1
ATOM 2671 N N . ALA A 1 333 ? 18.781 8.319 -2.064 1.00 90.00 333 ALA A N 1
ATOM 2672 C CA . ALA A 1 333 ? 18.151 9.232 -1.121 1.00 90.00 333 ALA A CA 1
ATOM 2673 C C . ALA A 1 333 ? 17.742 8.514 0.174 1.00 90.00 333 ALA A C 1
ATOM 2675 O O . ALA A 1 333 ? 17.950 9.071 1.249 1.00 90.00 333 ALA A O 1
ATOM 2676 N N . PHE A 1 334 ? 17.250 7.271 0.105 1.00 89.44 334 PHE A N 1
ATOM 2677 C CA . PHE A 1 334 ? 16.953 6.446 1.282 1.00 89.44 334 PHE A CA 1
ATOM 2678 C C . PHE A 1 334 ? 18.208 6.097 2.089 1.00 89.44 334 PHE A C 1
ATOM 2680 O O . PHE A 1 334 ? 18.193 6.207 3.318 1.00 89.44 334 PHE A O 1
ATOM 2687 N N . LEU A 1 335 ? 19.303 5.724 1.420 1.00 88.62 335 LEU A N 1
ATOM 2688 C CA . LEU A 1 335 ? 20.568 5.394 2.083 1.00 88.62 335 LEU A CA 1
ATOM 2689 C C . LEU A 1 335 ? 21.168 6.613 2.801 1.00 88.62 335 LEU A C 1
ATOM 2691 O O . LEU A 1 335 ? 21.623 6.523 3.943 1.00 88.62 335 LEU A O 1
ATOM 2695 N N . ALA A 1 336 ? 21.115 7.777 2.154 1.00 89.38 336 ALA A N 1
ATOM 2696 C CA . ALA A 1 336 ? 21.624 9.033 2.693 1.00 89.38 336 ALA A CA 1
ATOM 2697 C C . ALA A 1 336 ? 20.598 9.803 3.549 1.00 89.38 336 ALA A C 1
ATOM 2699 O O . ALA A 1 336 ? 20.930 10.850 4.114 1.00 89.38 336 ALA A O 1
ATOM 2700 N N . LEU A 1 337 ? 19.373 9.287 3.712 1.00 89.88 337 LEU A N 1
ATOM 2701 C CA . LEU A 1 337 ? 18.247 9.999 4.326 1.00 89.88 337 LEU A CA 1
ATOM 2702 C C . LEU A 1 337 ? 18.588 10.533 5.718 1.00 89.88 337 LEU A C 1
ATOM 2704 O O . LEU A 1 337 ? 18.264 11.668 6.065 1.00 89.88 337 LEU A O 1
ATOM 2708 N N . ARG A 1 338 ? 19.293 9.734 6.526 1.00 86.25 338 ARG A N 1
ATOM 2709 C CA . ARG A 1 338 ? 19.655 10.120 7.896 1.00 86.25 338 ARG A CA 1
ATOM 2710 C C . ARG A 1 338 ? 20.647 11.284 7.929 1.00 86.25 338 ARG A C 1
ATOM 2712 O O . ARG A 1 338 ? 20.583 12.107 8.841 1.00 86.25 338 ARG A O 1
ATOM 2719 N N . ILE A 1 339 ? 21.547 11.354 6.948 1.00 88.56 339 ILE A N 1
ATOM 2720 C CA . ILE A 1 339 ? 22.511 12.448 6.799 1.00 88.56 339 ILE A CA 1
ATOM 2721 C C . ILE A 1 339 ? 21.765 13.709 6.363 1.00 88.56 339 ILE A C 1
ATOM 2723 O O . ILE A 1 339 ? 21.878 14.734 7.035 1.00 88.56 339 ILE A O 1
ATOM 2727 N N . PHE A 1 340 ? 20.930 13.611 5.323 1.00 89.31 340 PHE A N 1
ATOM 2728 C CA . PHE A 1 340 ? 20.138 14.738 4.829 1.00 89.31 340 PHE A CA 1
ATOM 2729 C C . PHE A 1 340 ? 19.242 15.335 5.914 1.00 89.31 340 PHE A C 1
ATOM 2731 O O . PHE A 1 340 ? 19.318 16.533 6.167 1.00 89.31 340 PHE A O 1
ATOM 2738 N N . VAL A 1 341 ? 18.484 14.513 6.647 1.00 87.56 341 VAL A N 1
ATOM 2739 C CA . VAL A 1 341 ? 17.607 14.990 7.731 1.00 87.56 341 VAL A CA 1
ATOM 2740 C C . VAL A 1 341 ? 18.397 15.719 8.823 1.00 87.56 341 VAL A C 1
ATOM 2742 O O . VAL A 1 341 ? 17.961 16.767 9.300 1.00 87.56 341 VAL A O 1
ATOM 2745 N N . ARG A 1 342 ? 19.575 15.213 9.216 1.00 88.00 342 ARG A N 1
ATOM 2746 C CA . ARG A 1 342 ? 20.424 15.870 10.227 1.00 88.00 342 ARG A CA 1
ATOM 2747 C C . ARG A 1 342 ? 20.960 17.213 9.745 1.00 88.00 342 ARG A C 1
ATOM 2749 O O . ARG A 1 342 ? 20.927 18.182 10.509 1.00 88.00 342 ARG A O 1
ATOM 2756 N N . ILE A 1 343 ? 21.439 17.274 8.504 1.00 89.50 343 ILE A N 1
ATOM 2757 C CA . ILE A 1 343 ? 21.930 18.513 7.895 1.00 89.50 343 ILE A CA 1
ATOM 2758 C C . ILE A 1 343 ? 20.784 19.525 7.811 1.00 89.50 343 ILE A C 1
ATOM 2760 O O . ILE A 1 343 ? 20.908 20.617 8.361 1.00 89.50 343 ILE A O 1
ATOM 2764 N N . SER A 1 344 ? 19.639 19.147 7.236 1.00 87.00 344 SER A N 1
ATOM 2765 C CA . SER A 1 344 ? 18.464 20.017 7.110 1.00 87.00 344 SER A CA 1
ATOM 2766 C C . SER A 1 344 ? 17.974 20.530 8.462 1.00 87.00 344 SER A C 1
ATOM 2768 O O . SER A 1 344 ? 17.729 21.724 8.607 1.00 87.00 344 SER A O 1
ATOM 2770 N N . LEU A 1 345 ? 17.895 19.673 9.485 1.00 87.25 345 LEU A N 1
ATOM 2771 C CA . LEU A 1 345 ? 17.474 20.092 10.824 1.00 87.25 345 LEU A CA 1
ATOM 2772 C C . LEU A 1 345 ? 18.461 21.089 11.450 1.00 87.25 345 LEU A C 1
ATOM 2774 O O . LEU A 1 345 ? 18.042 22.019 12.137 1.00 87.25 345 LEU A O 1
ATOM 2778 N N . THR A 1 346 ? 19.762 20.911 11.211 1.00 88.44 346 THR A N 1
ATOM 2779 C CA . THR A 1 346 ? 20.803 21.834 11.687 1.00 88.44 346 THR A CA 1
ATOM 2780 C C . THR A 1 346 ? 20.701 23.180 10.976 1.00 88.44 346 THR A C 1
ATOM 2782 O O . THR A 1 346 ? 20.707 24.216 11.634 1.00 88.44 346 THR A O 1
ATOM 2785 N N . VAL A 1 347 ? 20.527 23.174 9.651 1.00 89.12 347 VAL A N 1
ATOM 2786 C CA . VAL A 1 347 ? 20.351 24.390 8.847 1.00 89.12 347 VAL A CA 1
ATOM 2787 C C . VAL A 1 347 ? 19.100 25.153 9.282 1.00 89.12 347 VAL A C 1
ATOM 2789 O O . VAL A 1 347 ? 19.192 26.342 9.576 1.00 89.12 347 VAL A O 1
ATOM 2792 N N . VAL A 1 348 ? 17.953 24.479 9.413 1.00 87.62 348 VAL A N 1
ATOM 2793 C CA . VAL A 1 348 ? 16.695 25.109 9.851 1.00 87.62 348 VAL A CA 1
ATOM 2794 C C . VAL A 1 348 ? 16.837 25.706 11.250 1.00 87.62 348 VAL A C 1
ATOM 2796 O O . VAL A 1 348 ? 16.449 26.852 11.462 1.00 87.62 348 VAL A O 1
ATOM 2799 N N . LYS A 1 349 ? 17.449 24.986 12.200 1.00 86.31 349 LYS A N 1
ATOM 2800 C CA . LYS A 1 349 ? 17.703 25.517 13.550 1.00 86.31 349 LYS A CA 1
ATOM 2801 C C . LYS A 1 349 ? 18.603 26.751 13.525 1.00 86.31 349 LYS A C 1
ATOM 2803 O O . LYS A 1 349 ? 18.312 27.714 14.231 1.00 86.31 349 LYS A O 1
ATOM 2808 N N . SER A 1 350 ? 19.653 26.746 12.708 1.00 85.31 350 SER A N 1
ATOM 2809 C CA . SER A 1 350 ? 20.539 27.901 12.538 1.00 85.31 350 SER A CA 1
ATOM 2810 C C . SER A 1 350 ? 19.800 29.103 11.946 1.00 85.31 350 SER A C 1
ATOM 2812 O O . SER A 1 350 ? 19.911 30.202 12.481 1.00 85.31 350 SER A O 1
ATOM 2814 N N . VAL A 1 351 ? 18.982 28.902 10.907 1.00 85.19 351 VAL A N 1
ATOM 2815 C CA . VAL A 1 351 ? 18.175 29.969 10.286 1.00 85.19 351 VAL A CA 1
ATOM 2816 C C . VAL A 1 351 ? 17.128 30.517 11.258 1.00 85.19 351 VAL A C 1
ATOM 2818 O O . VAL A 1 351 ? 16.998 31.731 11.396 1.00 85.19 351 VAL A O 1
ATOM 2821 N N . MET A 1 352 ? 16.423 29.652 11.993 1.00 81.62 352 MET A N 1
ATOM 2822 C CA . MET A 1 352 ? 15.451 30.077 13.008 1.00 81.62 352 MET A CA 1
ATOM 2823 C C . MET A 1 352 ? 16.115 30.823 14.171 1.00 81.62 352 MET A C 1
ATOM 2825 O O . MET A 1 352 ? 15.549 31.788 14.677 1.00 81.62 352 MET A O 1
ATOM 2829 N N . SER A 1 353 ? 17.317 30.410 14.585 1.00 80.56 353 SER A N 1
ATOM 2830 C CA . SER A 1 353 ? 18.108 31.108 15.605 1.00 80.56 353 SER A CA 1
ATOM 2831 C C . SER A 1 353 ? 18.527 32.505 15.134 1.00 80.56 353 SER A C 1
ATOM 2833 O O . SER A 1 353 ? 18.346 33.482 15.858 1.00 80.56 353 SER A O 1
ATOM 2835 N N . LEU A 1 354 ? 19.001 32.623 13.888 1.00 79.69 354 LEU A N 1
ATOM 2836 C CA . LEU A 1 354 ? 19.348 33.905 13.266 1.00 79.69 354 LEU A CA 1
ATOM 2837 C C . LEU A 1 354 ? 18.129 34.828 13.131 1.00 79.69 354 LEU A C 1
ATOM 2839 O O . LEU A 1 354 ? 18.219 36.011 13.449 1.00 79.69 354 LEU A O 1
ATOM 2843 N N . SER A 1 355 ? 16.982 34.288 12.712 1.00 75.81 355 SER A N 1
ATOM 2844 C CA . SER A 1 355 ? 15.730 35.043 12.610 1.00 75.81 355 SER A CA 1
ATOM 2845 C C . SER A 1 355 ? 15.236 35.512 13.980 1.00 75.81 355 SER A C 1
ATOM 2847 O O . SER A 1 355 ? 14.917 36.688 14.125 1.00 75.81 355 SER A O 1
ATOM 2849 N N . ARG A 1 356 ? 15.269 34.651 15.009 1.00 75.12 356 ARG A N 1
ATOM 2850 C CA . ARG A 1 356 ? 14.922 35.033 16.388 1.00 75.12 356 ARG A CA 1
ATOM 2851 C C . ARG A 1 356 ? 15.841 36.134 16.915 1.00 75.12 356 ARG A C 1
ATOM 2853 O O . ARG A 1 356 ? 15.361 37.082 17.519 1.00 75.12 356 ARG A O 1
ATOM 2860 N N . ARG A 1 357 ? 17.148 36.040 16.651 1.00 72.56 357 ARG A N 1
ATOM 2861 C CA . ARG A 1 357 ? 18.121 37.070 17.043 1.00 72.56 357 ARG A CA 1
ATOM 2862 C C . ARG A 1 357 ? 17.845 38.410 16.358 1.00 72.56 357 ARG A C 1
ATOM 2864 O O . ARG A 1 357 ? 17.986 39.445 16.991 1.00 72.56 357 ARG A O 1
ATOM 2871 N N . LYS A 1 358 ? 17.426 38.385 15.089 1.00 73.38 358 LYS A N 1
ATOM 2872 C CA . LYS A 1 358 ? 17.044 39.586 14.338 1.00 73.38 358 LYS A CA 1
ATOM 2873 C C . LYS A 1 358 ? 15.764 40.232 14.883 1.00 73.38 358 LYS A C 1
ATOM 2875 O O . LYS A 1 358 ? 15.713 41.448 14.946 1.00 73.38 358 LYS A O 1
ATOM 2880 N N . VAL A 1 359 ? 14.769 39.439 15.293 1.00 73.88 359 VAL A N 1
ATOM 2881 C CA . VAL A 1 359 ? 13.531 39.954 15.914 1.00 73.88 359 VAL A CA 1
ATOM 2882 C C . VAL A 1 359 ? 13.822 40.620 17.258 1.00 73.88 359 VAL A C 1
ATOM 2884 O O . VAL A 1 359 ? 13.389 41.743 17.462 1.00 73.88 359 VAL A O 1
ATOM 2887 N N . VAL A 1 360 ? 14.625 39.987 18.121 1.00 73.12 360 VAL A N 1
ATOM 2888 C CA . VAL A 1 360 ? 15.004 40.575 19.421 1.00 73.12 360 VAL A CA 1
ATOM 2889 C C . VAL A 1 360 ? 15.769 41.892 19.244 1.00 73.12 360 VAL A C 1
ATOM 2891 O O . VAL A 1 360 ? 15.503 42.846 19.960 1.00 73.12 360 VAL A O 1
ATOM 2894 N N . LEU A 1 361 ? 16.678 41.973 18.265 1.00 74.56 361 LEU A N 1
ATOM 2895 C CA . LEU A 1 361 ? 17.401 43.217 17.974 1.00 74.56 361 LEU A CA 1
ATOM 2896 C C . LEU A 1 361 ? 16.477 44.339 17.475 1.00 74.56 361 LEU A C 1
ATOM 2898 O O . LEU A 1 361 ? 16.700 45.490 17.822 1.00 74.56 361 LEU A O 1
ATOM 2902 N N . LEU A 1 362 ? 15.449 44.011 16.686 1.00 74.31 362 LEU A N 1
ATOM 2903 C CA . LEU A 1 362 ? 14.463 44.991 16.221 1.00 74.31 362 LEU A CA 1
ATOM 2904 C C . LEU A 1 362 ? 13.544 45.461 17.361 1.00 74.31 362 LEU A C 1
ATOM 2906 O O . LEU A 1 362 ? 13.247 46.647 17.430 1.00 74.31 362 LEU A O 1
ATOM 2910 N N . GLU A 1 363 ? 13.150 44.568 18.277 1.00 73.00 363 GLU A N 1
ATOM 2911 C CA . GLU A 1 363 ? 12.388 44.935 19.483 1.00 73.00 363 GLU A CA 1
ATOM 2912 C C . GLU A 1 363 ? 13.214 45.816 20.442 1.00 73.00 363 GLU A C 1
ATOM 2914 O O . GLU A 1 363 ? 12.678 46.764 21.013 1.00 73.00 363 GLU A O 1
ATOM 2919 N N . GLU A 1 364 ? 14.518 45.553 20.603 1.00 70.56 364 GLU A N 1
ATOM 2920 C CA . GLU A 1 364 ? 15.421 46.416 21.385 1.00 70.56 364 GLU A CA 1
ATOM 2921 C C . GLU A 1 364 ? 15.616 47.794 20.728 1.00 70.56 364 GLU A C 1
ATOM 2923 O O . GLU A 1 364 ? 15.618 48.812 21.421 1.00 70.56 364 GLU A O 1
ATOM 2928 N N . GLU A 1 365 ? 15.739 47.851 19.398 1.00 72.38 365 GLU A N 1
ATOM 2929 C CA . GLU A 1 365 ? 15.889 49.106 18.650 1.00 72.38 365 GLU A CA 1
ATOM 2930 C C . GLU A 1 365 ? 14.598 49.951 18.679 1.00 72.38 365 GLU A C 1
ATOM 2932 O O . GLU A 1 365 ? 14.665 51.164 18.888 1.00 72.38 365 GLU A O 1
ATOM 2937 N N . GLU A 1 366 ? 13.418 49.325 18.577 1.00 72.38 366 GLU A N 1
ATOM 2938 C CA . GLU A 1 366 ? 12.117 49.991 18.757 1.00 72.38 366 GLU A CA 1
ATOM 2939 C C . GLU A 1 366 ? 11.904 50.481 20.199 1.00 72.38 366 GLU A C 1
ATOM 2941 O O . GLU A 1 366 ? 11.430 51.603 20.402 1.00 72.38 366 GLU A O 1
ATOM 2946 N N . ALA A 1 367 ? 12.311 49.702 21.209 1.00 69.12 367 ALA A N 1
ATOM 2947 C CA . ALA A 1 367 ? 12.233 50.113 22.612 1.00 69.12 367 ALA A CA 1
ATOM 2948 C C . ALA A 1 367 ? 13.121 51.334 22.917 1.00 69.12 367 ALA A C 1
ATOM 2950 O O . ALA A 1 367 ? 12.726 52.205 23.693 1.00 69.12 367 ALA A O 1
ATOM 2951 N N . CYS A 1 368 ? 14.291 51.448 22.276 1.00 66.31 368 CYS A N 1
ATOM 2952 C CA . CYS A 1 368 ? 15.165 52.619 22.396 1.00 66.31 368 CYS A CA 1
ATOM 2953 C C . CYS A 1 368 ? 14.635 53.876 21.680 1.00 66.31 368 CYS A C 1
ATOM 2955 O O . CYS A 1 368 ? 15.084 54.978 21.996 1.00 66.31 368 CYS A O 1
ATOM 2957 N N . LEU A 1 369 ? 13.706 53.732 20.728 1.00 65.38 369 LEU A N 1
ATOM 2958 C CA . LEU A 1 369 ? 13.134 54.836 19.945 1.00 65.38 369 LEU A CA 1
ATOM 2959 C C . LEU A 1 369 ? 11.773 55.326 20.470 1.00 65.38 369 LEU A C 1
ATOM 2961 O O . LEU A 1 369 ? 11.305 56.380 20.035 1.00 65.38 369 LEU A O 1
ATOM 2965 N N . SER A 1 370 ? 11.145 54.612 21.410 1.00 51.56 370 SER A N 1
ATOM 2966 C CA . SER A 1 370 ? 9.933 55.089 22.087 1.00 51.56 370 SER A CA 1
ATOM 2967 C C . SER A 1 370 ? 10.283 56.127 23.171 1.00 51.56 370 SER A C 1
ATOM 2969 O O . SER A 1 370 ? 11.085 55.825 24.058 1.00 51.56 370 SER A O 1
ATOM 2971 N N . PRO A 1 371 ? 9.736 57.359 23.131 1.00 54.75 371 PRO A N 1
ATOM 2972 C CA . PRO A 1 371 ? 9.955 58.324 24.197 1.00 54.75 371 PRO A CA 1
ATOM 2973 C C . PRO A 1 371 ? 9.186 57.870 25.441 1.00 54.75 371 PRO A C 1
ATOM 2975 O O . PRO A 1 371 ? 7.993 57.586 25.369 1.00 54.75 371 PRO A O 1
ATOM 2978 N N . THR A 1 372 ? 9.877 57.795 26.577 1.00 54.44 372 THR A N 1
ATOM 2979 C CA . THR A 1 372 ? 9.256 57.617 27.894 1.00 54.44 372 THR A CA 1
ATOM 2980 C C . THR A 1 372 ? 8.305 58.785 28.154 1.00 54.44 372 THR A C 1
ATOM 2982 O O . THR A 1 372 ? 8.781 59.911 28.324 1.00 54.44 372 THR A O 1
ATOM 2985 N N . GLU A 1 373 ? 6.996 58.523 28.136 1.00 45.53 373 GLU A N 1
ATOM 2986 C CA . GLU A 1 373 ? 5.973 59.436 28.672 1.00 45.53 373 GLU A CA 1
ATOM 2987 C C . GLU A 1 373 ? 6.096 59.609 30.190 1.00 45.53 373 GLU A C 1
ATOM 2989 O O . GLU A 1 373 ? 6.408 58.609 30.886 1.00 45.53 373 GLU A O 1
#

Foldseek 3Di:
DVVCVVCVLQLVVLLVVLVVLLVVLVVVLVVLVVCLVPVVNDDPVLSPDPCVVVVNVVVNCVSCVLSVLSVVLNVCSVPPSVVSVVSNVCSVCVVVVVVVVVVVCPVPVDPDDDPPVCVVVVVVVVVVFAFDDLVVLLVVLVVLLVVLLVLLVVVCVVPQQDDQVLCVVVVVDSPVSNVVCVVSVVLSVLLNVLSVLLNVLLVVLSVFWPTHTPLLSVLSVQLSVLSNCSSVLSVQCVVLVDDDPSNLVSLLVNLVSQLRNLVSSVVSLVVCQVVVVNTGDQQCHVVHVCVLVSNQSSVVRNVLSVVLNVCCVVCVVCSSVSSVCSSVVSVVCNVCVVVVSVVVVVVVVVVVVVVVVVVVVVVVVVVVVDDDD

pLDDT: mean 84.89, std 13.8, range [36.06, 98.38]

InterPro domains:
  IPR010617 Endosomal/lysosomal proton channel TMEM175-like [PF06736] (136-231)

Radius of gyration: 28.22 Å; chains: 1; bounding box: 62×85×70 Å

Organism: NCBI:txid240206